Protein AF-B9DHX6-F1 (afdb_monomer_lite)

Foldseek 3Di:
DQVLLLVPDAAEDFELAAQVVVCVVVVDLSHWYQYNQRQKIKHRFPADQPPPDPQWDWDQDPNGTIIIHHPCVVCQVVLVVLLVQLCVLCVPFPPWDWDDRRQKIKTACPRGDPVCPVVSVVSSCVSCVVPPQWDWDDDDRIIMIGGPDPDGNLVSVVSVCVSVVNQLPPPDADEAEEADPRCLSNLCCCCVHNNVYAYEYADLDDDDGSGPYYDPHVVVVVVVSVVVSVVVVVVD

Sequence (236 aa):
AVQNVAKYFPTAIISGRSRDKVYEFVNLSELYYAGSHGMDIMSPAGESLNHEHSRTVSVYEQGKDVNLFQPASEFLPMIDKVLCSLIESTKDIKGVKVEDNKFCISVHYRNVEEKNWTLVAQCVDDVIRTYPKLRLTHGRKVLEIRPVIDWDKGKAVTFLLESLGLNNCEDVLPIYVGDDRTDEDAFKVLRDGPNHGYGILVSAVPKDSNAFYSLRDPSEVMEFLKSLVTWKRSMG

InterPro domains:
  IPR003337 Trehalose-phosphatase [PF02358] (2-219)
  IPR003337 Trehalose-phosphatase [TIGR00685] (7-230)
  IPR006379 HAD-superfamily hydrolase, subfamily IIB [TIGR01484] (7-192)
  IPR023214 HAD superfamily [G3DSA:3.40.50.1000] (3-215)
  IPR036412 HAD-like superfamily [SSF56784] (2-231)
  IPR044651 Trehalose 6-phosphate OTSB-like [PTHR43768] (1-234)

Organism: Arabidopsis thaliana (NCBI:txid3702)

pLDDT: mean 92.19, std 9.06, range [52.59, 98.44]

Radius of gyration: 18.91 Å; chains: 1; bounding box: 50×38×56 Å

Structure (mmCIF, N/CA/C/O backbone):
data_AF-B9DHX6-F1
#
_entry.id   AF-B9DHX6-F1
#
loop_
_atom_site.group_PDB
_atom_site.id
_atom_site.type_symbol
_atom_site.label_atom_id
_atom_site.label_alt_id
_atom_site.label_comp_id
_atom_site.label_asym_id
_atom_site.label_entity_id
_atom_site.label_seq_id
_atom_site.pdbx_PDB_ins_code
_atom_site.Cartn_x
_atom_site.Cartn_y
_atom_site.Cartn_z
_atom_site.occupancy
_atom_site.B_iso_or_equiv
_atom_site.auth_seq_id
_atom_site.auth_comp_id
_atom_site.auth_asym_id
_atom_site.auth_atom_id
_atom_site.pdbx_PDB_model_num
ATOM 1 N N . ALA A 1 1 ? -1.540 -10.531 -16.545 1.00 92.00 1 ALA A N 1
ATOM 2 C CA . ALA A 1 1 ? -0.958 -9.305 -17.138 1.00 92.00 1 ALA A CA 1
ATOM 3 C C . ALA A 1 1 ? 0.328 -8.918 -16.414 1.00 92.00 1 ALA A C 1
ATOM 5 O O . ALA A 1 1 ? 1.362 -8.929 -17.064 1.00 92.00 1 ALA A O 1
ATOM 6 N N . VAL A 1 2 ? 0.285 -8.705 -15.090 1.00 95.31 2 VAL A N 1
ATOM 7 C CA . VAL A 1 2 ? 1.455 -8.374 -14.245 1.00 95.31 2 VAL A CA 1
ATOM 8 C C . VAL A 1 2 ? 2.655 -9.300 -14.478 1.00 95.31 2 VAL A C 1
ATOM 10 O O . VAL A 1 2 ? 3.710 -8.811 -14.848 1.00 95.31 2 VAL A O 1
ATOM 13 N N . GLN A 1 3 ? 2.476 -10.627 -14.414 1.00 95.88 3 GLN A N 1
ATOM 14 C CA . GLN A 1 3 ? 3.549 -11.592 -14.716 1.00 95.88 3 GLN A CA 1
ATOM 15 C C . GLN A 1 3 ? 4.233 -11.353 -16.074 1.00 95.88 3 GLN A C 1
ATOM 17 O O . GLN A 1 3 ? 5.430 -11.553 -16.224 1.00 95.88 3 GLN A O 1
ATOM 22 N N . ASN A 1 4 ? 3.480 -10.945 -17.100 1.00 96.00 4 ASN A N 1
ATOM 23 C CA . ASN A 1 4 ? 4.072 -10.689 -18.410 1.00 96.00 4 ASN A CA 1
ATOM 24 C C . ASN A 1 4 ? 4.822 -9.358 -18.450 1.00 96.00 4 ASN A C 1
ATOM 26 O O . ASN A 1 4 ? 5.803 -9.282 -19.172 1.00 96.00 4 ASN A O 1
ATOM 30 N N . VAL A 1 5 ? 4.388 -8.346 -17.695 1.00 96.50 5 VAL A N 1
ATOM 31 C CA . VAL A 1 5 ? 5.126 -7.083 -17.532 1.00 96.50 5 VAL A CA 1
ATOM 32 C C . VAL A 1 5 ? 6.444 -7.344 -16.804 1.00 96.50 5 VAL A C 1
ATOM 34 O O . VAL A 1 5 ? 7.489 -6.924 -17.289 1.00 96.50 5 VAL A O 1
ATOM 37 N N . ALA A 1 6 ? 6.412 -8.140 -15.733 1.00 95.38 6 ALA A N 1
ATOM 38 C CA . ALA A 1 6 ? 7.581 -8.478 -14.921 1.00 95.38 6 ALA A CA 1
ATOM 39 C C . ALA A 1 6 ? 8.704 -9.194 -15.692 1.00 95.38 6 ALA A C 1
ATOM 41 O O . ALA A 1 6 ? 9.867 -9.099 -15.324 1.00 95.38 6 ALA A O 1
ATOM 42 N N . LYS A 1 7 ? 8.386 -9.864 -16.809 1.00 94.62 7 LYS A N 1
ATOM 43 C CA . LYS A 1 7 ? 9.393 -10.467 -17.705 1.00 94.62 7 LYS A CA 1
ATOM 44 C C . LYS A 1 7 ? 10.249 -9.444 -18.450 1.00 94.62 7 LYS A C 1
ATOM 46 O O . LYS A 1 7 ? 11.289 -9.813 -18.985 1.00 94.62 7 LYS A O 1
ATOM 51 N N . TYR A 1 8 ? 9.776 -8.206 -18.567 1.00 94.38 8 TYR A N 1
ATOM 52 C CA . TYR A 1 8 ? 10.419 -7.167 -19.368 1.00 94.38 8 TYR A CA 1
ATOM 53 C C . TYR A 1 8 ? 10.821 -5.936 -18.558 1.00 94.38 8 TYR A C 1
ATOM 55 O O . TYR A 1 8 ? 11.682 -5.185 -19.009 1.00 94.38 8 TYR A O 1
ATOM 63 N N . PHE A 1 9 ? 10.187 -5.716 -17.406 1.00 93.94 9 PHE A N 1
ATOM 64 C CA . PHE A 1 9 ? 10.364 -4.525 -16.587 1.00 93.94 9 PHE A CA 1
ATOM 65 C C . PHE A 1 9 ? 10.436 -4.907 -15.104 1.00 93.94 9 PHE A C 1
ATOM 67 O O . PHE A 1 9 ? 9.584 -5.684 -14.653 1.00 93.94 9 PHE A O 1
ATOM 74 N N . PRO A 1 10 ? 11.366 -4.325 -14.320 1.00 93.94 10 PRO A N 1
ATOM 75 C CA . PRO A 1 10 ? 11.308 -4.396 -12.864 1.00 93.94 10 PRO A CA 1
ATOM 76 C C . PRO A 1 10 ? 9.926 -3.957 -12.377 1.00 93.94 10 PRO A C 1
ATOM 78 O O . PRO A 1 10 ? 9.427 -2.899 -12.760 1.00 93.94 10 PRO A O 1
ATOM 81 N N . THR A 1 11 ? 9.267 -4.804 -11.589 1.00 96.12 11 THR A N 1
ATOM 82 C CA . THR A 1 11 ? 7.862 -4.609 -11.216 1.00 96.12 11 THR A CA 1
ATOM 83 C C . THR A 1 11 ? 7.693 -4.753 -9.710 1.00 96.12 11 THR A C 1
ATOM 85 O O . THR A 1 11 ? 8.138 -5.735 -9.116 1.00 96.12 11 THR A O 1
ATOM 88 N N . ALA A 1 12 ? 7.002 -3.786 -9.106 1.00 96.81 12 ALA A N 1
ATOM 89 C CA . ALA A 1 12 ? 6.682 -3.771 -7.686 1.00 96.81 12 ALA A CA 1
ATOM 90 C C . ALA A 1 12 ? 5.172 -3.658 -7.448 1.00 96.81 12 ALA A C 1
ATOM 92 O O . ALA A 1 12 ? 4.460 -3.009 -8.216 1.00 96.81 12 ALA A O 1
ATOM 93 N N . ILE A 1 13 ? 4.688 -4.243 -6.353 1.00 97.44 13 ILE A N 1
ATOM 94 C CA . ILE A 1 13 ? 3.325 -4.047 -5.853 1.00 97.44 13 ILE A CA 1
ATOM 95 C C . ILE A 1 13 ? 3.396 -3.361 -4.494 1.00 97.44 13 ILE A C 1
ATOM 97 O O . ILE A 1 13 ? 3.931 -3.922 -3.540 1.00 97.44 13 ILE A O 1
ATOM 101 N N . ILE A 1 14 ? 2.814 -2.163 -4.401 1.00 97.31 14 ILE A N 1
ATOM 102 C CA . ILE A 1 14 ? 2.761 -1.374 -3.165 1.00 97.31 14 ILE A CA 1
ATOM 103 C C . ILE A 1 14 ? 1.322 -1.321 -2.647 1.00 97.31 14 ILE A C 1
ATOM 105 O O . ILE A 1 14 ? 0.421 -0.832 -3.326 1.00 97.31 14 ILE A O 1
ATOM 109 N N . SER A 1 15 ? 1.088 -1.800 -1.426 1.00 95.38 15 SER A N 1
ATOM 110 C CA . SER A 1 15 ? -0.252 -1.944 -0.850 1.00 95.38 15 SER A CA 1
ATOM 111 C C . SER A 1 15 ? -0.316 -1.503 0.610 1.00 95.38 15 SER A C 1
ATOM 113 O O . SER A 1 15 ? 0.673 -1.561 1.334 1.00 95.38 15 SER A O 1
ATOM 115 N N . GLY A 1 16 ? -1.507 -1.099 1.066 1.00 92.94 16 GLY A N 1
ATOM 116 C CA . GLY A 1 16 ? -1.801 -0.909 2.493 1.00 92.94 16 GLY A CA 1
ATOM 117 C C . GLY A 1 16 ? -1.931 -2.225 3.275 1.00 92.94 16 GLY A C 1
ATOM 118 O O . GLY A 1 16 ? -1.744 -2.245 4.488 1.00 92.94 16 GLY A O 1
ATOM 119 N N . ARG A 1 17 ? -2.204 -3.339 2.582 1.00 94.31 17 ARG A N 1
ATOM 120 C CA . ARG A 1 17 ? -2.285 -4.688 3.171 1.00 94.31 17 ARG A CA 1
ATOM 121 C C . ARG A 1 17 ? -0.908 -5.197 3.592 1.00 94.31 17 ARG A C 1
ATOM 123 O O . ARG A 1 17 ? 0.098 -4.722 3.065 1.00 94.31 17 ARG A O 1
ATOM 130 N N . SER A 1 18 ? -0.853 -6.204 4.469 1.00 96.06 18 SER A N 1
ATOM 131 C CA . SER A 1 18 ? 0.416 -6.897 4.728 1.00 96.06 18 SER A CA 1
ATOM 132 C C . SER A 1 18 ? 0.989 -7.473 3.439 1.00 96.06 18 SER A C 1
ATOM 134 O O . SER A 1 18 ? 0.259 -7.927 2.553 1.00 96.06 18 SER A O 1
ATOM 136 N N . ARG A 1 19 ? 2.319 -7.473 3.362 1.00 95.06 19 ARG A N 1
ATOM 137 C CA . ARG A 1 19 ? 3.072 -8.025 2.239 1.00 95.06 19 ARG A CA 1
ATOM 138 C C . ARG A 1 19 ? 2.665 -9.475 1.962 1.00 95.06 19 ARG A C 1
ATOM 140 O O . ARG A 1 19 ? 2.402 -9.810 0.814 1.00 95.06 19 ARG A O 1
ATOM 147 N N . ASP A 1 20 ? 2.522 -10.284 3.008 1.00 93.00 20 ASP A N 1
ATOM 148 C CA . ASP A 1 20 ? 2.230 -11.718 2.893 1.00 93.00 20 ASP A CA 1
ATOM 149 C C . ASP A 1 20 ? 0.868 -11.966 2.230 1.00 93.00 20 ASP A C 1
ATOM 151 O O . ASP A 1 20 ? 0.772 -12.746 1.289 1.00 93.00 20 ASP A O 1
ATOM 155 N N . LYS A 1 21 ? -0.171 -11.205 2.604 1.00 94.06 21 LYS A N 1
ATOM 156 C CA . LYS A 1 21 ? -1.491 -11.291 1.951 1.00 94.06 21 LYS A CA 1
ATOM 157 C C . LYS A 1 21 ? -1.444 -10.875 0.488 1.00 94.06 21 LYS A C 1
ATOM 159 O O . LYS A 1 21 ? -2.118 -11.463 -0.352 1.00 94.06 21 LYS A O 1
ATOM 164 N N . VAL A 1 22 ? -0.696 -9.815 0.177 1.00 94.62 22 VAL A N 1
ATOM 165 C CA . VAL A 1 22 ? -0.536 -9.364 -1.213 1.00 94.62 22 VAL A CA 1
ATOM 166 C C . VAL A 1 22 ? 0.171 -10.446 -2.023 1.00 94.62 22 VAL A C 1
ATOM 168 O O . VAL A 1 22 ? -0.266 -10.755 -3.130 1.00 94.62 22 VAL A O 1
ATOM 171 N N . TYR A 1 23 ? 1.211 -11.052 -1.454 1.00 93.00 23 TYR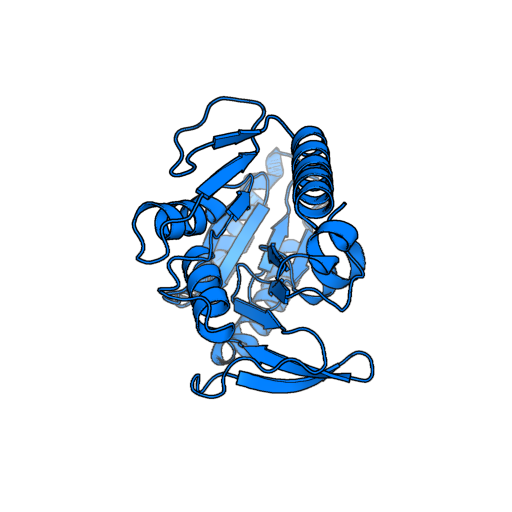 A N 1
ATOM 172 C CA . TYR A 1 23 ? 1.915 -12.165 -2.066 1.00 93.00 23 TYR A CA 1
ATOM 173 C C . TYR A 1 23 ? 0.993 -13.367 -2.288 1.00 93.00 23 TYR A C 1
ATOM 175 O O . TYR A 1 23 ? 0.973 -13.903 -3.387 1.00 93.00 23 TYR A O 1
ATOM 183 N N . GLU A 1 24 ? 0.173 -13.756 -1.311 1.00 93.31 24 GLU A N 1
ATOM 184 C CA . GLU A 1 24 ? -0.795 -14.854 -1.453 1.00 93.31 24 GLU A CA 1
ATOM 185 C C . GLU A 1 24 ? -1.802 -14.619 -2.591 1.00 93.31 24 GLU A C 1
ATOM 187 O O . GLU A 1 24 ? -2.155 -15.555 -3.308 1.00 93.31 24 GLU A O 1
ATOM 192 N N . PHE A 1 25 ? -2.255 -13.377 -2.794 1.00 92.38 25 PHE A N 1
ATOM 193 C CA . PHE A 1 25 ? -3.189 -13.051 -3.877 1.00 92.38 25 PHE A CA 1
ATOM 194 C C . PHE A 1 25 ? -2.539 -13.018 -5.257 1.00 92.38 25 PHE A C 1
ATOM 196 O O . PHE A 1 25 ? -3.176 -13.380 -6.247 1.00 92.38 25 PHE A O 1
ATOM 203 N N . VAL A 1 26 ? -1.307 -12.519 -5.339 1.00 94.12 26 VAL A N 1
ATOM 204 C CA . VAL A 1 26 ? -0.620 -12.294 -6.616 1.00 94.12 26 VAL A CA 1
ATOM 205 C C . VAL A 1 26 ? 0.154 -13.537 -7.043 1.00 94.12 26 VAL A C 1
ATOM 207 O O . VAL A 1 26 ? 0.102 -13.914 -8.211 1.00 94.12 26 VAL A O 1
ATOM 210 N N . ASN A 1 27 ? 0.823 -14.178 -6.087 1.00 93.12 27 ASN A N 1
ATOM 211 C CA . ASN A 1 27 ? 1.561 -15.429 -6.207 1.00 93.12 27 ASN A CA 1
ATOM 212 C C . ASN A 1 27 ? 2.620 -15.416 -7.325 1.00 93.12 27 ASN A C 1
ATOM 214 O O . ASN A 1 27 ? 2.698 -16.332 -8.145 1.00 93.12 27 ASN A O 1
ATOM 218 N N . LEU A 1 28 ? 3.419 -14.345 -7.371 1.00 92.62 28 LEU A N 1
ATOM 219 C CA . LEU A 1 28 ? 4.526 -14.163 -8.316 1.00 92.62 28 LEU A CA 1
ATOM 220 C C . LEU A 1 28 ? 5.810 -13.860 -7.543 1.00 92.62 28 LEU A C 1
ATOM 222 O O . LEU A 1 28 ? 5.895 -12.837 -6.868 1.00 92.62 28 LEU A O 1
ATOM 226 N N . SER A 1 29 ? 6.804 -14.741 -7.628 1.00 90.50 29 SER A N 1
ATOM 227 C CA . SER A 1 29 ? 8.049 -14.622 -6.853 1.00 90.50 29 SER A CA 1
ATOM 228 C C . SER A 1 29 ? 9.056 -13.623 -7.431 1.00 90.50 29 SER A C 1
ATOM 230 O O . SER A 1 29 ? 10.020 -13.270 -6.762 1.00 90.50 29 SER A O 1
ATOM 232 N N . GLU A 1 30 ? 8.851 -13.202 -8.678 1.00 90.88 30 GLU A N 1
ATOM 233 C CA . GLU A 1 30 ? 9.714 -12.285 -9.426 1.00 90.88 30 GLU A CA 1
ATOM 234 C C . GLU A 1 30 ? 9.411 -10.798 -9.173 1.00 90.88 30 GLU A C 1
ATOM 236 O O . GLU A 1 30 ? 10.011 -9.936 -9.807 1.00 90.88 30 GLU A O 1
ATOM 241 N N . LEU A 1 31 ? 8.454 -10.483 -8.293 1.00 94.38 31 LEU A N 1
ATOM 242 C CA . LEU A 1 31 ? 8.055 -9.104 -8.007 1.00 94.38 31 LEU A CA 1
ATOM 243 C C . LEU A 1 31 ? 8.650 -8.596 -6.699 1.00 94.38 31 LEU A C 1
ATOM 245 O O . LEU A 1 31 ? 8.814 -9.343 -5.734 1.00 94.38 31 LEU A O 1
ATOM 249 N N . TYR A 1 32 ? 8.844 -7.285 -6.643 1.00 95.12 32 TYR A N 1
ATOM 250 C CA . TYR A 1 32 ? 9.025 -6.567 -5.390 1.00 95.12 32 TYR A CA 1
ATOM 251 C C . TYR A 1 32 ? 7.669 -6.398 -4.702 1.00 95.12 32 TYR A C 1
ATOM 253 O O . TYR A 1 32 ? 6.684 -6.006 -5.333 1.00 95.12 32 TYR A O 1
ATOM 261 N N . TYR A 1 33 ? 7.607 -6.641 -3.396 1.00 95.94 33 TYR A N 1
ATOM 262 C CA . TYR A 1 33 ? 6.382 -6.444 -2.619 1.00 95.94 33 TYR A CA 1
ATOM 263 C C . TYR A 1 33 ? 6.618 -5.436 -1.513 1.00 95.94 33 TYR A C 1
ATOM 265 O O . TYR A 1 33 ? 7.521 -5.612 -0.709 1.00 95.94 33 TYR A O 1
ATOM 273 N N . ALA A 1 34 ? 5.774 -4.413 -1.446 1.00 96.62 34 ALA A N 1
ATOM 274 C CA . ALA A 1 34 ? 5.802 -3.374 -0.430 1.00 96.62 34 ALA A CA 1
ATOM 275 C C . ALA A 1 3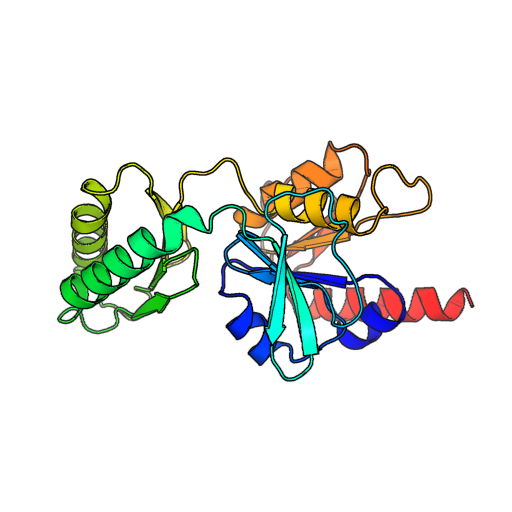4 ? 4.442 -3.337 0.281 1.00 96.62 34 ALA A C 1
ATOM 277 O O . ALA A 1 34 ? 3.486 -2.709 -0.178 1.00 96.62 34 ALA A O 1
ATOM 278 N N . GLY A 1 35 ? 4.334 -4.059 1.394 1.00 96.25 35 GLY A N 1
ATOM 279 C CA . GLY A 1 35 ? 3.137 -4.097 2.229 1.00 96.25 35 GLY A CA 1
ATOM 280 C C . GLY A 1 35 ? 3.092 -2.962 3.249 1.00 96.25 35 GLY A C 1
ATOM 281 O O . GLY A 1 35 ? 4.064 -2.233 3.447 1.00 96.25 35 GLY A O 1
ATOM 282 N N . SER A 1 36 ? 1.967 -2.836 3.945 1.00 95.69 36 SER A N 1
ATOM 283 C CA . SER A 1 36 ? 1.777 -1.897 5.057 1.00 95.69 36 SER A CA 1
ATOM 284 C C . SER A 1 36 ? 2.063 -0.442 4.659 1.00 95.69 36 SER A C 1
ATOM 286 O O . SER A 1 36 ? 2.786 0.273 5.345 1.00 95.69 36 SER A O 1
ATOM 288 N N . HIS A 1 37 ? 1.557 -0.009 3.502 1.00 93.56 37 HIS A N 1
ATOM 289 C CA . HIS A 1 37 ? 1.866 1.284 2.868 1.00 93.56 37 HIS A CA 1
ATOM 290 C C . HIS A 1 37 ? 3.362 1.474 2.567 1.00 93.56 37 HIS A C 1
ATOM 292 O O . HIS A 1 37 ? 3.870 2.592 2.582 1.00 93.56 37 HIS A O 1
ATOM 298 N N . GLY A 1 38 ? 4.062 0.373 2.298 1.00 94.81 38 GLY A N 1
ATOM 299 C CA . GLY A 1 38 ? 5.487 0.347 1.995 1.00 94.81 38 GLY A CA 1
ATOM 300 C C . GLY A 1 38 ? 6.411 0.291 3.209 1.00 94.81 38 GLY A C 1
ATOM 301 O O . GLY A 1 38 ? 7.603 0.504 3.042 1.00 94.81 38 GLY A O 1
ATOM 302 N N . MET A 1 39 ? 5.900 0.015 4.413 1.00 95.38 39 MET A N 1
ATOM 303 C CA . MET A 1 39 ? 6.730 -0.213 5.609 1.00 95.38 39 MET A CA 1
ATOM 304 C C . MET A 1 39 ? 7.243 -1.660 5.731 1.00 95.38 39 MET A C 1
ATOM 306 O O . MET A 1 39 ? 7.946 -1.980 6.684 1.00 95.38 39 MET A O 1
ATOM 310 N N . ASP A 1 40 ? 6.883 -2.542 4.800 1.00 95.56 40 ASP A N 1
ATOM 311 C CA . ASP A 1 40 ? 7.388 -3.916 4.729 1.00 95.56 40 ASP A CA 1
ATOM 312 C C . ASP A 1 40 ? 7.726 -4.253 3.276 1.00 95.56 40 ASP A C 1
ATOM 314 O O . ASP A 1 40 ? 6.850 -4.674 2.517 1.00 95.56 40 ASP A O 1
ATOM 318 N N . ILE A 1 41 ? 8.968 -3.980 2.869 1.00 94.94 41 ILE A N 1
ATOM 319 C CA . ILE A 1 41 ? 9.429 -4.154 1.486 1.00 94.94 41 ILE A CA 1
ATOM 320 C C . ILE A 1 41 ? 10.275 -5.416 1.382 1.00 94.94 41 ILE A C 1
ATOM 322 O O . ILE A 1 41 ? 11.166 -5.621 2.195 1.00 94.94 41 ILE A O 1
ATOM 326 N N . MET A 1 42 ? 10.019 -6.234 0.367 1.00 92.50 42 MET A N 1
ATOM 327 C CA . MET A 1 42 ? 10.744 -7.464 0.062 1.00 92.50 42 MET A CA 1
ATOM 328 C C . MET A 1 42 ? 11.206 -7.460 -1.394 1.00 92.50 42 MET A C 1
ATOM 330 O O . MET A 1 42 ? 10.404 -7.166 -2.288 1.00 92.50 42 MET A O 1
ATOM 334 N N . SER A 1 43 ? 12.470 -7.821 -1.623 1.00 89.12 43 SER A N 1
ATOM 335 C CA . SER A 1 43 ? 12.996 -8.094 -2.964 1.00 89.12 43 SER A CA 1
ATOM 336 C C . SER A 1 43 ? 12.677 -9.518 -3.441 1.00 89.12 43 SER A C 1
ATOM 338 O O . SER A 1 43 ? 12.494 -10.422 -2.618 1.00 89.12 43 SER A O 1
ATOM 340 N N . PRO A 1 44 ? 12.649 -9.752 -4.765 1.00 85.75 44 PRO A N 1
ATOM 341 C CA . PRO A 1 44 ? 12.681 -11.095 -5.325 1.00 85.75 44 PRO A CA 1
ATOM 342 C C . PRO A 1 44 ? 13.881 -11.895 -4.805 1.00 85.75 44 PRO A C 1
ATOM 344 O O . PRO A 1 44 ? 14.957 -11.356 -4.541 1.00 85.75 44 PRO A O 1
ATOM 347 N N . ALA A 1 45 ? 13.711 -13.209 -4.688 1.00 75.62 45 ALA A N 1
ATOM 348 C CA . ALA A 1 45 ? 14.790 -14.086 -4.249 1.00 75.62 45 ALA A CA 1
ATOM 349 C C . ALA A 1 45 ? 15.987 -14.046 -5.211 1.00 75.62 45 ALA A C 1
ATOM 351 O O . ALA A 1 45 ? 15.820 -14.179 -6.424 1.00 75.62 45 ALA A O 1
ATOM 352 N N . GLY A 1 46 ? 17.195 -13.930 -4.656 1.00 70.06 46 GLY A N 1
ATOM 353 C CA . GLY A 1 46 ? 18.430 -13.775 -5.432 1.00 70.06 46 GLY A CA 1
ATOM 354 C C . GLY A 1 46 ? 18.734 -12.335 -5.857 1.00 70.06 46 GLY A C 1
ATOM 355 O O . GLY A 1 46 ? 19.834 -12.084 -6.343 1.00 70.06 46 GLY A O 1
ATOM 356 N N . GLU A 1 47 ? 17.820 -11.388 -5.624 1.00 73.00 47 GLU A N 1
ATOM 357 C CA . GLU A 1 47 ? 18.068 -9.953 -5.777 1.00 73.00 47 GLU A CA 1
ATOM 358 C C . GLU A 1 47 ? 18.289 -9.306 -4.400 1.00 73.00 47 GLU A C 1
ATOM 360 O O . GLU A 1 47 ? 17.569 -9.577 -3.429 1.00 73.00 47 GLU A O 1
ATOM 365 N N . SER A 1 48 ? 19.314 -8.455 -4.297 1.00 66.25 48 SER A N 1
ATOM 366 C CA . SER A 1 48 ? 19.612 -7.719 -3.067 1.00 66.25 48 SER A CA 1
ATOM 367 C C . SER A 1 48 ? 19.110 -6.286 -3.157 1.00 66.25 48 SER A C 1
ATOM 369 O O . SER A 1 48 ? 19.357 -5.599 -4.144 1.00 66.25 48 SER A O 1
ATOM 371 N N . LEU A 1 49 ? 18.427 -5.829 -2.105 1.00 71.94 49 LEU A N 1
ATOM 372 C CA . LEU A 1 49 ? 18.250 -4.399 -1.872 1.00 71.94 49 LEU A CA 1
ATOM 373 C C . LEU A 1 49 ? 19.615 -3.868 -1.437 1.00 71.94 49 LEU A C 1
ATOM 375 O O . LEU A 1 49 ? 20.157 -4.364 -0.447 1.00 71.94 49 LEU A O 1
ATOM 379 N N . ASN A 1 50 ? 20.177 -2.902 -2.168 1.00 64.19 50 ASN A N 1
ATOM 380 C CA . ASN A 1 50 ? 21.502 -2.355 -1.868 1.00 64.19 50 ASN A CA 1
ATOM 381 C C . ASN A 1 50 ? 21.689 -2.100 -0.356 1.00 64.19 50 ASN A C 1
ATOM 383 O O . ASN A 1 50 ? 20.906 -1.395 0.286 1.00 64.19 50 ASN A O 1
ATOM 387 N N . HIS A 1 51 ? 22.744 -2.704 0.204 1.00 52.59 51 HIS A N 1
ATOM 388 C CA . HIS A 1 51 ? 23.004 -2.846 1.646 1.00 52.59 51 HIS A CA 1
ATOM 389 C C . HIS A 1 51 ? 23.347 -1.540 2.388 1.00 52.59 51 HIS A C 1
ATOM 391 O O . HIS A 1 51 ? 23.684 -1.579 3.570 1.00 52.59 51 HIS A O 1
ATOM 397 N N . GLU A 1 52 ? 23.262 -0.376 1.743 1.00 54.84 52 GLU A N 1
ATOM 398 C CA . GLU A 1 52 ? 23.564 0.907 2.394 1.00 54.84 52 GLU A CA 1
ATOM 399 C C . GLU A 1 52 ? 22.480 1.333 3.397 1.00 54.84 52 GLU A C 1
ATOM 401 O O . GLU A 1 52 ? 22.724 2.147 4.289 1.00 54.84 52 GLU A O 1
ATOM 406 N N . HIS A 1 53 ? 21.291 0.731 3.324 1.00 58.03 53 HIS A N 1
ATOM 407 C CA . HIS A 1 53 ? 20.223 0.985 4.280 1.00 58.03 53 HIS A CA 1
ATOM 408 C C . HIS A 1 53 ? 20.347 0.059 5.499 1.00 58.03 53 HIS A C 1
ATOM 410 O O . HIS A 1 53 ? 20.018 -1.123 5.449 1.00 58.03 53 HIS A O 1
ATOM 416 N N . SER A 1 54 ? 20.738 0.638 6.640 1.00 56.59 54 SER A N 1
ATOM 417 C CA . SER A 1 54 ? 20.889 0.011 7.974 1.00 56.59 54 SER A CA 1
ATOM 418 C C . SER A 1 54 ? 19.681 -0.820 8.471 1.00 56.59 54 SER A C 1
ATOM 420 O O . SER A 1 54 ? 19.779 -1.523 9.473 1.00 56.59 54 SER A O 1
ATOM 422 N N . ARG A 1 55 ? 18.536 -0.757 7.781 1.00 67.44 55 ARG A N 1
ATOM 423 C CA . ARG A 1 55 ? 17.278 -1.437 8.129 1.00 67.44 55 ARG A CA 1
ATOM 424 C C . ARG A 1 55 ? 16.922 -2.602 7.199 1.00 67.44 55 ARG A C 1
ATOM 426 O O . ARG A 1 55 ? 15.774 -3.048 7.220 1.00 67.44 55 ARG A O 1
ATOM 433 N N . THR A 1 56 ? 17.874 -3.068 6.391 1.00 73.44 56 THR A N 1
ATOM 434 C CA . THR A 1 56 ? 17.708 -4.262 5.558 1.00 73.44 56 THR A CA 1
ATOM 435 C C . THR A 1 56 ? 18.116 -5.519 6.330 1.00 73.44 56 THR A C 1
ATOM 437 O O . THR A 1 56 ? 19.224 -5.586 6.860 1.00 73.44 56 THR A O 1
ATOM 440 N N . VAL A 1 57 ? 17.241 -6.523 6.392 1.00 75.19 57 VAL A N 1
ATOM 441 C CA . VAL A 1 57 ? 17.495 -7.818 7.043 1.00 75.19 57 VAL A CA 1
ATOM 442 C C . VAL A 1 57 ? 17.288 -8.939 6.032 1.00 75.19 57 VAL A C 1
ATOM 444 O O . VAL A 1 57 ? 16.247 -9.000 5.381 1.00 75.19 57 VAL A O 1
ATOM 447 N N . SER A 1 58 ? 18.259 -9.841 5.912 1.00 75.31 58 SER A N 1
ATOM 448 C CA . SER A 1 58 ? 18.098 -11.067 5.128 1.00 75.31 58 SER A CA 1
ATOM 449 C C . SER A 1 58 ? 17.339 -12.105 5.954 1.00 75.31 58 SER A C 1
ATOM 451 O O . SER A 1 58 ? 17.711 -12.391 7.095 1.00 75.31 58 SER A O 1
ATOM 453 N N . VAL A 1 59 ? 16.270 -12.662 5.393 1.00 76.56 59 VAL A N 1
ATOM 454 C CA . VAL A 1 59 ? 15.452 -13.698 6.033 1.00 76.56 59 VAL A CA 1
ATOM 455 C C . VAL A 1 59 ? 15.253 -14.872 5.085 1.00 76.56 59 VAL A C 1
ATOM 457 O O . VAL A 1 59 ? 15.227 -14.707 3.866 1.00 76.56 59 VAL A O 1
ATOM 460 N N . TYR A 1 60 ? 15.072 -16.057 5.662 1.00 68.06 60 TYR A N 1
ATOM 461 C CA . TYR A 1 60 ? 14.696 -17.244 4.908 1.00 68.06 60 TYR A CA 1
ATOM 462 C C . TYR A 1 60 ? 13.173 -17.360 4.882 1.00 68.06 60 TYR A C 1
ATOM 464 O O . TYR A 1 60 ? 12.547 -17.671 5.898 1.00 68.06 60 TYR A O 1
ATOM 472 N N . GLU A 1 61 ? 12.567 -17.092 3.731 1.00 68.44 61 GLU A N 1
ATOM 473 C CA . GLU A 1 61 ? 11.118 -17.068 3.568 1.00 68.44 61 GLU A CA 1
ATOM 474 C C . GLU A 1 61 ? 10.716 -17.833 2.303 1.00 68.44 61 GLU A C 1
ATOM 476 O O . GLU A 1 61 ? 11.340 -17.711 1.251 1.00 68.44 61 GLU A O 1
ATOM 481 N N . GLN A 1 62 ? 9.701 -18.697 2.418 1.00 63.09 62 GLN A N 1
ATOM 482 C CA . GLN A 1 62 ? 9.224 -19.554 1.319 1.00 63.09 62 GLN A CA 1
ATOM 483 C C . GLN A 1 62 ? 10.325 -20.397 0.638 1.00 63.09 62 GLN A C 1
ATOM 485 O O . GLN A 1 62 ? 10.278 -20.667 -0.564 1.00 63.09 62 GLN A O 1
ATOM 490 N N . GLY A 1 63 ? 11.321 -20.838 1.411 1.00 65.19 63 GLY A N 1
ATOM 491 C CA . GLY A 1 63 ? 12.405 -21.687 0.913 1.00 65.19 63 GLY A CA 1
ATOM 492 C C . GLY A 1 63 ? 13.527 -20.936 0.187 1.00 65.19 63 GLY A C 1
ATOM 493 O O . GLY A 1 63 ? 14.341 -21.579 -0.478 1.00 65.19 63 GLY A O 1
ATOM 494 N N . LYS A 1 64 ? 13.574 -19.601 0.275 1.00 72.25 64 LYS A N 1
ATOM 495 C CA . LYS A 1 64 ? 14.591 -18.768 -0.379 1.00 72.25 64 LYS A CA 1
ATOM 496 C C . LYS A 1 64 ? 15.086 -17.658 0.552 1.00 72.25 64 LYS A C 1
ATOM 498 O O . LYS A 1 64 ? 14.345 -17.196 1.416 1.00 72.25 64 LYS A O 1
ATOM 503 N N . ASP A 1 65 ? 16.321 -17.213 0.337 1.00 75.50 65 ASP A N 1
ATOM 504 C CA . ASP A 1 65 ? 16.844 -16.002 0.971 1.00 75.50 65 ASP A CA 1
ATOM 505 C C . ASP A 1 65 ? 16.243 -14.766 0.292 1.00 75.50 65 ASP A C 1
ATOM 507 O O . ASP A 1 65 ? 16.354 -14.591 -0.927 1.00 75.50 65 ASP A O 1
ATOM 511 N N . VAL A 1 66 ? 15.597 -13.915 1.087 1.00 80.44 66 VAL A N 1
ATOM 512 C CA . VAL A 1 66 ? 15.011 -12.644 0.648 1.00 80.44 66 VAL A CA 1
ATOM 513 C C . VAL A 1 66 ? 15.496 -11.509 1.542 1.00 80.44 66 VAL A C 1
ATOM 515 O O . VAL A 1 66 ? 15.808 -11.715 2.716 1.00 80.44 66 VAL A O 1
ATOM 518 N N . ASN A 1 67 ? 15.555 -10.295 0.998 1.00 84.38 67 ASN A N 1
ATOM 519 C CA . ASN A 1 67 ? 15.939 -9.108 1.756 1.00 84.38 67 ASN A CA 1
ATOM 520 C C . ASN A 1 67 ? 14.703 -8.285 2.096 1.00 84.38 67 ASN A C 1
ATOM 522 O O . ASN A 1 67 ? 13.910 -7.955 1.212 1.00 84.38 67 ASN A O 1
ATOM 526 N N . LEU A 1 68 ? 14.555 -7.954 3.378 1.00 89.12 68 LEU A N 1
ATOM 527 C CA . LEU A 1 68 ? 13.465 -7.136 3.894 1.00 89.12 68 LEU A CA 1
ATOM 528 C C . LEU A 1 68 ? 13.960 -5.764 4.282 1.00 89.12 68 LEU A C 1
ATOM 530 O O . LEU A 1 68 ? 14.941 -5.665 5.004 1.00 89.12 68 LEU A O 1
ATOM 534 N N . PHE A 1 69 ? 13.220 -4.728 3.918 1.00 92.12 69 PHE A N 1
ATOM 535 C CA . PHE A 1 69 ? 13.389 -3.391 4.459 1.00 92.12 69 PHE A CA 1
ATOM 536 C C . PHE A 1 69 ? 12.150 -2.997 5.268 1.00 92.12 69 PHE A C 1
ATOM 538 O O . PHE A 1 69 ? 11.031 -2.960 4.749 1.00 92.12 69 PHE A O 1
ATOM 545 N N . GLN A 1 70 ? 12.359 -2.716 6.558 1.00 93.62 70 GLN A N 1
ATOM 546 C CA . GLN A 1 70 ? 11.289 -2.454 7.525 1.00 93.62 70 GLN A CA 1
ATOM 547 C C . GLN A 1 70 ? 11.591 -1.197 8.354 1.00 93.62 70 GLN A C 1
ATOM 549 O O . GLN A 1 70 ? 12.143 -1.288 9.455 1.00 93.62 70 GLN A O 1
ATOM 554 N N . PRO A 1 71 ? 11.224 0.005 7.872 1.00 92.69 71 PRO A N 1
ATOM 555 C CA . PRO A 1 71 ? 11.572 1.264 8.526 1.00 92.69 71 PRO A CA 1
ATOM 556 C C . PRO A 1 71 ? 10.867 1.475 9.873 1.00 92.69 71 PRO A C 1
ATOM 558 O O . PRO A 1 71 ? 11.257 2.375 10.613 1.00 92.69 71 PRO A O 1
ATOM 561 N N . ALA A 1 72 ? 9.853 0.663 10.185 1.00 94.31 72 ALA A N 1
ATOM 562 C CA . ALA A 1 72 ? 9.033 0.751 11.389 1.00 94.31 72 ALA A CA 1
ATOM 563 C C . ALA A 1 72 ? 9.194 -0.459 12.333 1.00 94.31 72 ALA A C 1
ATOM 565 O O . ALA A 1 72 ? 8.353 -0.650 13.209 1.00 94.31 72 ALA A O 1
ATOM 566 N N . SER A 1 73 ? 10.230 -1.292 12.167 1.00 93.94 73 SER A N 1
ATOM 567 C CA . SER A 1 73 ? 10.411 -2.550 12.923 1.00 93.94 73 SER A CA 1
ATOM 568 C C . SER A 1 73 ? 10.342 -2.379 14.448 1.00 93.94 73 SER A C 1
ATOM 570 O O . SER A 1 73 ? 9.753 -3.209 15.137 1.00 93.94 73 SER A O 1
ATOM 572 N N . GLU A 1 74 ? 10.838 -1.258 14.979 1.00 94.75 74 GLU A N 1
ATOM 573 C CA . GLU A 1 74 ? 10.774 -0.913 16.408 1.00 94.75 74 GLU A CA 1
ATOM 574 C C . GLU A 1 74 ? 9.344 -0.765 16.968 1.00 94.75 74 GLU A C 1
ATOM 576 O O . GLU A 1 74 ? 9.141 -0.841 18.181 1.00 94.75 74 GLU A O 1
ATOM 581 N N . PHE A 1 75 ? 8.340 -0.581 16.104 1.00 96.44 75 PHE A N 1
ATOM 582 C CA . PHE A 1 75 ? 6.938 -0.428 16.493 1.00 96.44 75 PHE A CA 1
ATOM 583 C C . PHE A 1 75 ? 6.177 -1.751 16.596 1.00 96.44 75 PHE A C 1
ATOM 585 O O . PHE A 1 75 ? 5.089 -1.745 17.172 1.00 96.44 75 PHE A O 1
ATOM 592 N N . LEU A 1 76 ? 6.716 -2.872 16.096 1.00 95.75 76 LEU A N 1
ATOM 593 C CA 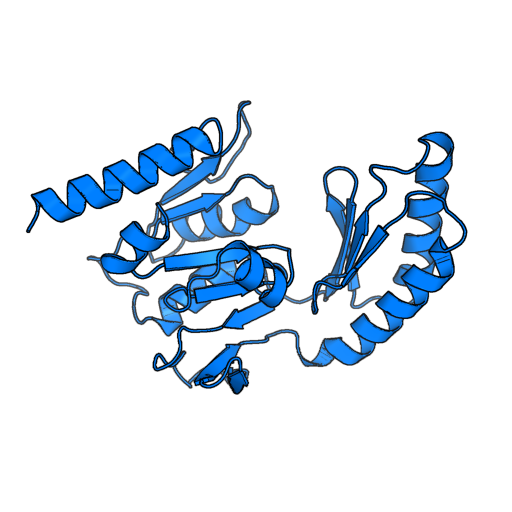. LEU A 1 76 ? 6.010 -4.165 16.083 1.00 95.75 76 LEU A CA 1
ATOM 594 C C . LEU A 1 76 ? 5.445 -4.553 17.462 1.00 95.75 76 LEU A C 1
ATOM 596 O O . LEU A 1 76 ? 4.240 -4.781 17.550 1.00 95.75 76 LEU A O 1
ATOM 600 N N . PRO A 1 77 ? 6.208 -4.476 18.577 1.00 97.31 77 PRO A N 1
ATOM 601 C CA . PRO A 1 77 ? 5.662 -4.830 19.889 1.00 97.31 77 PRO A CA 1
ATOM 602 C C . PRO A 1 77 ? 4.516 -3.919 20.358 1.00 97.31 77 PRO A C 1
ATOM 604 O O . PRO A 1 77 ? 3.711 -4.312 21.201 1.00 97.31 77 PRO A O 1
ATOM 607 N N . MET A 1 78 ? 4.460 -2.672 19.876 1.00 97.50 78 MET A N 1
ATOM 608 C CA . MET A 1 78 ? 3.355 -1.752 20.159 1.00 97.50 78 MET A CA 1
ATOM 609 C C . MET A 1 78 ? 2.134 -2.090 19.305 1.00 97.50 78 MET A C 1
ATOM 611 O O . MET A 1 78 ? 1.022 -2.103 19.830 1.00 97.50 78 MET A O 1
ATOM 615 N N . ILE A 1 79 ? 2.340 -2.374 18.017 1.00 97.50 79 ILE A N 1
ATOM 616 C CA . ILE A 1 79 ? 1.275 -2.767 17.092 1.00 97.50 79 ILE A CA 1
ATOM 617 C C . ILE A 1 79 ? 0.595 -4.049 17.576 1.00 97.50 79 ILE A C 1
ATOM 619 O O . ILE A 1 79 ? -0.627 -4.056 17.685 1.00 97.50 79 ILE A O 1
ATOM 623 N N . ASP A 1 80 ? 1.351 -5.064 17.997 1.00 97.69 80 ASP A N 1
ATOM 624 C CA . ASP A 1 80 ? 0.792 -6.316 18.527 1.00 97.69 80 ASP A CA 1
ATOM 625 C C . ASP A 1 80 ? -0.109 -6.078 19.748 1.00 97.69 80 ASP A C 1
ATOM 627 O O . ASP A 1 80 ? -1.204 -6.634 19.865 1.00 97.69 80 ASP A O 1
ATOM 631 N N . LYS A 1 81 ? 0.316 -5.195 20.662 1.00 97.94 81 LYS A N 1
ATOM 632 C CA . LYS A 1 81 ? -0.487 -4.822 21.838 1.00 97.94 81 LYS A CA 1
ATOM 633 C C . LYS A 1 81 ? -1.782 -4.127 21.435 1.00 97.94 81 LYS A C 1
ATOM 635 O O . LYS A 1 81 ? -2.844 -4.473 21.949 1.00 97.94 81 LYS A O 1
ATOM 640 N N . VAL A 1 82 ? -1.698 -3.164 20.520 1.00 98.19 82 VAL A N 1
ATOM 641 C CA . VAL A 1 82 ? -2.856 -2.399 20.038 1.00 98.19 82 VAL A CA 1
ATOM 642 C C . VAL A 1 82 ? -3.823 -3.303 19.282 1.00 98.19 82 VAL A C 1
ATOM 644 O O . VAL A 1 82 ? -5.028 -3.194 19.487 1.00 98.19 82 VAL A O 1
ATOM 647 N N . LEU A 1 83 ? -3.317 -4.234 18.473 1.00 98.38 83 LEU A N 1
ATOM 648 C CA . LEU A 1 83 ? -4.115 -5.236 17.774 1.00 98.38 83 LEU A CA 1
ATOM 649 C C . LEU A 1 83 ? -4.947 -6.056 18.764 1.00 98.38 83 LEU A C 1
ATOM 651 O O . LEU A 1 83 ? -6.168 -6.120 18.626 1.00 98.38 83 LEU A O 1
ATOM 655 N N . CYS A 1 84 ? -4.310 -6.614 19.797 1.00 98.12 84 CYS A N 1
ATOM 656 C CA . CYS A 1 84 ? -5.001 -7.355 20.853 1.00 98.12 84 CYS A CA 1
ATOM 657 C C . CYS A 1 84 ? -6.054 -6.493 21.567 1.00 98.12 84 CYS A C 1
ATOM 659 O O . CYS A 1 84 ? -7.179 -6.946 21.774 1.00 98.12 84 CYS A O 1
ATOM 661 N N . SER A 1 85 ? -5.726 -5.240 21.905 1.00 98.19 85 SER A N 1
ATOM 662 C CA . SER A 1 85 ? -6.677 -4.314 22.535 1.00 98.19 85 SER A CA 1
ATOM 663 C C . SER A 1 85 ? -7.877 -3.991 21.643 1.00 98.19 85 SER A C 1
ATOM 665 O O . SER A 1 85 ? -8.992 -3.933 22.147 1.00 98.19 85 SER A O 1
ATOM 667 N N . LEU A 1 86 ? -7.672 -3.803 20.336 1.00 98.38 86 LEU A N 1
ATOM 668 C CA . LEU A 1 86 ? -8.744 -3.522 19.377 1.00 98.38 86 LEU A CA 1
ATOM 669 C C . LEU A 1 86 ? -9.640 -4.740 19.142 1.00 98.38 86 LEU A C 1
ATOM 671 O O . LEU A 1 86 ? -10.856 -4.590 19.041 1.00 98.38 86 LEU A O 1
ATOM 675 N N . ILE A 1 87 ? -9.061 -5.943 19.065 1.00 98.31 87 ILE A N 1
ATOM 676 C CA . ILE A 1 87 ? -9.833 -7.190 18.971 1.00 98.31 87 ILE A CA 1
ATOM 677 C C . ILE A 1 87 ? -10.734 -7.328 20.198 1.00 98.31 87 ILE A C 1
ATOM 679 O O . ILE A 1 87 ? -11.934 -7.546 20.054 1.00 98.31 87 ILE A O 1
ATOM 683 N N . GLU A 1 88 ? -10.176 -7.144 21.393 1.00 98.19 88 GLU A N 1
ATOM 684 C CA . GLU A 1 88 ? -10.924 -7.270 22.642 1.00 98.19 88 GLU A CA 1
ATOM 685 C C . GLU A 1 88 ? -11.991 -6.175 22.795 1.00 98.19 88 GLU A C 1
ATOM 687 O O . GLU A 1 88 ? -13.130 -6.479 23.145 1.00 98.19 88 GLU A O 1
ATOM 692 N N . SER A 1 89 ? -11.670 -4.913 22.488 1.00 97.19 89 SER A N 1
ATOM 693 C CA . SER A 1 89 ? -12.601 -3.787 22.663 1.00 97.19 89 SER A CA 1
ATOM 694 C C . SER A 1 89 ? -13.768 -3.794 21.675 1.00 97.19 89 SER A C 1
ATOM 696 O O . SER A 1 89 ? -14.801 -3.186 21.947 1.00 97.19 89 SER A O 1
ATOM 698 N N . THR A 1 90 ? -13.625 -4.482 20.539 1.00 97.62 90 THR A N 1
ATOM 699 C CA . THR A 1 90 ? -14.654 -4.540 19.489 1.00 97.62 90 THR A CA 1
ATOM 700 C C . THR A 1 90 ? -15.361 -5.891 19.378 1.00 97.62 90 THR A C 1
ATOM 702 O O . THR A 1 90 ? -16.274 -6.021 18.562 1.00 97.62 90 THR A O 1
ATOM 705 N N . LYS A 1 91 ? -15.001 -6.882 20.208 1.00 96.94 91 LYS A N 1
ATOM 706 C CA . LYS A 1 91 ? -15.485 -8.274 20.108 1.00 96.94 91 LYS A CA 1
ATOM 707 C C . LYS A 1 91 ? -17.011 -8.424 20.125 1.00 96.94 91 LYS A C 1
ATOM 709 O O . LYS A 1 91 ? -17.546 -9.307 19.458 1.00 96.94 91 LYS A O 1
ATOM 714 N N . ASP A 1 92 ? -17.709 -7.549 20.848 1.00 97.31 92 ASP A N 1
ATOM 715 C CA . ASP A 1 92 ? -19.167 -7.604 21.015 1.00 97.31 92 ASP A CA 1
ATOM 716 C C . ASP A 1 92 ? -19.924 -6.843 19.908 1.00 97.31 92 ASP A C 1
ATOM 718 O O . ASP A 1 92 ? -21.153 -6.914 19.809 1.00 97.31 92 ASP A O 1
ATOM 722 N N . ILE A 1 93 ? -19.210 -6.132 19.026 1.00 97.69 93 ILE A N 1
ATOM 723 C CA . ILE A 1 93 ? -19.808 -5.385 17.918 1.00 97.69 93 ILE A CA 1
ATOM 724 C C . ILE A 1 93 ? -19.875 -6.279 16.679 1.00 97.69 93 ILE A C 1
ATOM 726 O O . ILE A 1 93 ? -18.928 -6.408 15.898 1.00 97.69 93 ILE A O 1
ATOM 730 N N . LYS A 1 94 ? -21.048 -6.875 16.455 1.00 97.75 94 LYS A N 1
ATOM 731 C CA . LYS A 1 94 ? -21.296 -7.735 15.294 1.00 97.75 94 LYS A CA 1
ATOM 732 C C . LYS A 1 94 ? -20.953 -7.024 13.977 1.00 97.75 94 LYS A C 1
ATOM 734 O O . LYS A 1 94 ? -21.465 -5.946 13.680 1.00 97.75 94 LYS A O 1
ATOM 739 N N . GLY A 1 95 ? -20.132 -7.686 13.161 1.00 97.69 95 GLY A N 1
ATOM 740 C CA . GLY A 1 95 ? -19.742 -7.222 11.828 1.00 97.69 95 GLY A CA 1
ATOM 741 C C . GLY A 1 95 ? -18.428 -6.439 11.777 1.00 97.69 95 GLY A C 1
ATOM 742 O O . GLY A 1 95 ? -17.944 -6.193 10.669 1.00 97.69 95 GLY A O 1
ATOM 743 N N . VAL A 1 96 ? -17.834 -6.084 12.925 1.00 98.38 96 VAL A N 1
ATOM 744 C CA . VAL A 1 96 ? -16.471 -5.538 12.962 1.00 98.38 96 VAL A CA 1
ATOM 745 C C . VAL A 1 96 ? -15.484 -6.632 12.573 1.00 98.38 96 VAL A C 1
ATOM 747 O O . VAL A 1 96 ? -15.607 -7.784 12.988 1.00 98.38 96 VAL A O 1
ATOM 750 N N . LYS A 1 97 ? -14.484 -6.263 11.774 1.00 98.12 97 LYS A N 1
ATOM 751 C CA . LYS A 1 97 ? -13.320 -7.103 11.507 1.00 98.12 97 LYS A CA 1
ATOM 752 C C . LYS A 1 97 ? -12.056 -6.292 11.746 1.00 98.12 97 LYS A C 1
ATOM 754 O O . LYS A 1 97 ? -11.801 -5.339 11.015 1.00 98.12 97 LYS A O 1
ATOM 759 N N . VAL A 1 98 ? -11.266 -6.701 12.732 1.00 98.25 98 VAL A N 1
ATOM 760 C CA . VAL A 1 98 ? -9.912 -6.182 12.946 1.00 98.25 98 VAL A CA 1
ATOM 761 C C . VAL A 1 98 ? -8.946 -7.032 12.129 1.00 98.25 98 VAL A C 1
ATOM 763 O O . VAL A 1 98 ? -8.976 -8.260 12.188 1.00 98.25 98 VAL A O 1
ATOM 766 N N . GLU A 1 99 ? -8.135 -6.385 11.306 1.00 97.38 99 GLU A N 1
ATOM 767 C CA . GLU A 1 99 ? -7.200 -7.027 10.397 1.00 97.38 99 GLU A CA 1
ATOM 768 C C . GLU A 1 99 ? -5.773 -6.576 10.705 1.00 97.38 99 GLU A C 1
ATOM 770 O O . GLU A 1 99 ? -5.470 -5.384 10.669 1.00 97.38 99 GLU A O 1
ATOM 775 N N . ASP A 1 100 ? -4.906 -7.552 10.964 1.00 97.31 100 ASP A N 1
ATOM 776 C CA . ASP A 1 100 ? -3.471 -7.346 11.114 1.00 97.31 100 ASP A CA 1
ATOM 777 C C . ASP A 1 100 ? -2.805 -7.211 9.740 1.00 97.31 100 ASP A C 1
ATOM 779 O O . ASP A 1 100 ? -2.868 -8.124 8.908 1.00 97.31 100 ASP A O 1
ATOM 783 N N . ASN A 1 101 ? -2.196 -6.055 9.492 1.00 96.44 101 ASN A N 1
ATOM 784 C CA . ASN A 1 101 ? -1.367 -5.778 8.329 1.00 96.44 101 ASN A CA 1
ATOM 785 C C . ASN A 1 101 ? 0.078 -5.435 8.741 1.00 96.44 101 ASN A C 1
ATOM 787 O O . ASN A 1 101 ? 0.711 -4.625 8.075 1.00 96.44 101 ASN A O 1
ATOM 791 N N . LYS A 1 102 ? 0.604 -6.038 9.817 1.00 95.69 102 LYS A N 1
ATOM 792 C CA . LYS A 1 102 ? 1.984 -5.956 10.335 1.00 95.69 102 LYS A CA 1
ATOM 793 C C . LYS A 1 102 ? 2.415 -4.588 10.865 1.00 95.69 102 LYS A C 1
ATOM 795 O O . LYS A 1 102 ? 2.667 -4.444 12.052 1.00 95.69 102 LYS A O 1
ATOM 800 N N . PHE A 1 103 ? 2.485 -3.568 10.010 1.00 96.19 103 PHE A N 1
ATOM 801 C CA . PHE A 1 103 ? 2.738 -2.173 10.423 1.00 96.19 103 PHE A CA 1
ATOM 802 C C . PHE A 1 103 ? 1.495 -1.287 10.296 1.00 96.19 103 PHE A C 1
ATOM 804 O O . PHE A 1 103 ? 1.566 -0.067 10.435 1.00 96.19 103 PHE A O 1
ATOM 811 N N . CYS A 1 104 ? 0.349 -1.892 10.004 1.00 95.75 104 CYS A N 1
ATOM 812 C CA . CYS A 1 104 ? -0.944 -1.234 9.948 1.00 95.75 104 CYS A CA 1
ATOM 813 C C . CYS A 1 104 ? -1.990 -2.167 10.566 1.00 95.75 104 CYS A C 1
ATOM 815 O O . CYS A 1 104 ? -1.949 -3.373 10.340 1.00 95.75 104 CYS A O 1
ATOM 817 N N . ILE A 1 105 ? -2.932 -1.626 11.331 1.00 98.06 105 ILE A N 1
ATOM 818 C CA . ILE A 1 105 ? -4.120 -2.355 11.783 1.00 98.06 105 ILE A CA 1
ATOM 819 C C . ILE A 1 105 ? -5.322 -1.726 11.097 1.00 98.06 105 ILE A C 1
ATOM 821 O O . ILE A 1 105 ? -5.504 -0.510 11.156 1.00 98.06 105 ILE A O 1
ATOM 825 N N . SER A 1 106 ? -6.158 -2.544 10.466 1.00 97.50 106 SER A N 1
ATOM 826 C CA . SER A 1 106 ? -7.372 -2.080 9.795 1.00 97.50 106 SER A CA 1
ATOM 827 C C . SER A 1 106 ? -8.607 -2.576 10.540 1.00 97.50 106 SER A C 1
ATOM 829 O O . SER A 1 106 ? -8.855 -3.776 10.618 1.00 97.50 106 SER A O 1
ATOM 831 N N . VAL A 1 107 ? -9.415 -1.658 11.064 1.00 98.31 107 VAL A N 1
ATOM 832 C CA . VAL A 1 107 ? -10.713 -1.956 11.679 1.00 98.31 107 VAL A CA 1
ATOM 833 C C . VAL A 1 107 ? -11.806 -1.683 10.651 1.00 98.31 107 VAL A C 1
ATOM 835 O O . VAL A 1 107 ? -12.185 -0.541 10.382 1.00 98.31 107 VAL A O 1
ATOM 838 N N . HIS A 1 108 ? -12.300 -2.749 10.030 1.00 98.06 108 HIS A N 1
ATOM 839 C CA . HIS A 1 108 ? -13.359 -2.693 9.029 1.00 98.06 108 HIS A CA 1
ATOM 840 C C . HIS A 1 108 ? -14.725 -2.687 9.705 1.00 98.06 108 HIS A C 1
ATOM 842 O O . HIS A 1 108 ? -15.042 -3.583 10.487 1.00 98.06 108 HIS A O 1
ATOM 848 N N . TYR A 1 109 ? -15.563 -1.721 9.334 1.00 97.81 109 TYR A N 1
ATOM 849 C CA . TYR A 1 109 ? -16.928 -1.579 9.855 1.00 97.81 109 TYR A CA 1
ATOM 850 C C . TYR A 1 109 ? -17.988 -1.603 8.748 1.00 97.81 109 TYR A C 1
ATOM 852 O O . TYR A 1 109 ? -19.148 -1.262 8.959 1.00 97.81 109 TYR A O 1
ATOM 860 N N . ARG A 1 110 ? -17.614 -2.050 7.541 1.00 97.38 110 ARG A N 1
ATOM 861 C CA . ARG A 1 110 ? -18.526 -2.130 6.390 1.00 97.38 110 ARG A CA 1
ATOM 862 C C . ARG A 1 110 ? -19.771 -2.977 6.648 1.00 97.38 110 ARG A C 1
ATOM 864 O O . ARG A 1 110 ? -20.823 -2.649 6.107 1.00 97.38 110 ARG A O 1
ATOM 871 N N . ASN A 1 111 ? -19.623 -4.036 7.438 1.00 97.44 111 ASN A N 1
ATOM 872 C CA . ASN A 1 111 ? -20.676 -5.005 7.740 1.00 97.44 111 ASN A CA 1
ATOM 873 C C . ASN A 1 111 ? -21.329 -4.758 9.111 1.00 97.44 111 ASN A C 1
ATOM 875 O O . ASN A 1 111 ? -22.083 -5.602 9.587 1.00 97.44 111 ASN A O 1
ATOM 879 N N . VAL A 1 112 ? -21.018 -3.630 9.756 1.00 98.06 112 VAL A N 1
ATOM 880 C CA . VAL A 1 112 ? -21.606 -3.216 11.033 1.00 98.06 112 VAL A CA 1
ATOM 881 C C . VAL A 1 112 ? -22.895 -2.449 10.756 1.00 98.06 112 VAL A C 1
ATOM 883 O O . VAL A 1 112 ? -22.948 -1.645 9.822 1.00 98.06 112 VAL A O 1
ATOM 886 N N . GLU A 1 113 ? -23.923 -2.674 11.576 1.00 97.69 113 GLU A N 1
ATOM 887 C CA . GLU A 1 113 ? -25.151 -1.872 11.541 1.00 97.69 113 GLU A CA 1
ATOM 888 C C . GLU A 1 113 ? -24.827 -0.384 11.733 1.00 97.69 113 GLU A C 1
ATOM 890 O O . GLU A 1 113 ? -24.095 -0.023 12.650 1.00 97.69 113 GLU A O 1
ATOM 895 N N . GLU A 1 114 ? -25.391 0.489 10.896 1.00 97.25 114 GLU A N 1
ATOM 896 C CA . GLU A 1 114 ? -25.031 1.916 10.842 1.00 97.25 114 GLU A CA 1
ATOM 897 C C . GLU A 1 114 ? -25.154 2.633 12.194 1.00 97.25 114 GLU A C 1
ATOM 899 O O . GLU A 1 114 ? -24.282 3.414 12.569 1.00 97.25 114 GLU A O 1
ATOM 904 N N . LYS A 1 115 ? -26.165 2.269 12.993 1.00 97.06 115 LYS A N 1
ATOM 905 C CA . LYS A 1 115 ? -26.370 2.788 14.357 1.00 97.06 115 LYS A CA 1
ATOM 906 C C . LYS A 1 115 ? -25.183 2.539 15.305 1.00 97.06 115 LYS A C 1
ATOM 908 O O . LYS A 1 115 ? -25.042 3.240 16.300 1.00 97.06 115 LYS A O 1
ATOM 913 N N . ASN A 1 116 ? -24.341 1.550 14.998 1.00 97.69 116 ASN A N 1
ATOM 914 C CA . ASN A 1 116 ? -23.175 1.164 15.789 1.00 97.69 116 ASN A CA 1
ATOM 915 C C . ASN A 1 116 ? -21.856 1.713 15.213 1.00 97.69 116 ASN A C 1
ATOM 917 O O . ASN A 1 116 ? -20.805 1.466 15.798 1.00 97.69 116 ASN A O 1
ATOM 921 N N . TRP A 1 117 ? -21.851 2.454 14.097 1.00 97.56 117 TRP A N 1
ATOM 922 C CA . TRP A 1 117 ? -20.600 2.985 13.525 1.00 97.56 117 TRP A CA 1
ATOM 923 C C . TRP A 1 117 ? -19.885 3.949 14.474 1.00 97.56 117 TRP A C 1
ATOM 925 O O . TRP A 1 117 ? -18.666 3.873 14.619 1.00 97.56 117 TRP A O 1
ATOM 935 N N . THR A 1 118 ? -20.635 4.809 15.168 1.00 97.12 118 THR A N 1
ATOM 936 C CA . THR A 1 118 ? -20.074 5.712 16.183 1.00 97.12 118 THR A CA 1
ATOM 937 C C . THR A 1 118 ? -19.461 4.938 17.346 1.00 97.12 118 THR A C 1
ATOM 939 O O . THR A 1 118 ? -18.397 5.319 17.821 1.00 97.12 118 THR A O 1
ATOM 942 N N . LEU A 1 119 ? -20.079 3.823 17.754 1.00 97.69 119 LEU A N 1
ATOM 943 C CA . LEU A 1 119 ? -19.536 2.955 18.799 1.00 97.69 119 LEU A CA 1
ATOM 944 C C . LEU A 1 119 ? -18.194 2.345 18.370 1.00 97.69 119 LEU A C 1
ATOM 946 O O . LEU A 1 119 ? -17.246 2.367 19.144 1.00 97.69 119 LEU A O 1
ATOM 950 N N . VAL A 1 120 ? -18.077 1.868 17.122 1.00 98.12 120 VAL A N 1
ATOM 951 C CA . VAL A 1 120 ? -16.794 1.365 16.595 1.00 98.12 120 VAL A CA 1
ATOM 952 C C . VAL A 1 120 ? -15.724 2.452 16.633 1.00 98.12 120 VAL A C 1
ATOM 954 O O . VAL A 1 120 ? -14.621 2.196 17.108 1.00 98.12 120 VAL A O 1
ATOM 957 N N . ALA A 1 121 ? -16.041 3.660 16.159 1.00 97.56 121 ALA A N 1
ATOM 958 C CA . ALA A 1 121 ? -15.099 4.777 16.173 1.00 97.56 121 ALA A CA 1
ATOM 959 C C . ALA A 1 121 ? -14.637 5.115 17.599 1.00 97.56 121 ALA A C 1
ATOM 961 O O . ALA A 1 121 ? -13.440 5.246 17.825 1.00 97.56 121 ALA A O 1
ATOM 962 N N . GLN A 1 122 ? -15.560 5.153 18.565 1.00 97.62 122 GLN A N 1
ATOM 963 C CA . GLN A 1 122 ? -15.248 5.380 19.980 1.00 97.62 122 GLN A CA 1
ATOM 964 C C . GLN A 1 122 ? -14.329 4.296 20.554 1.00 97.62 122 GLN A C 1
ATOM 966 O O . GLN A 1 122 ? -13.313 4.625 21.158 1.00 97.62 122 GLN A O 1
ATOM 971 N N . CYS A 1 123 ? -14.626 3.013 20.313 1.00 97.62 123 CYS A N 1
ATOM 972 C CA . CYS A 1 123 ? -13.780 1.907 20.770 1.00 97.62 123 CYS A CA 1
ATOM 973 C C . CYS A 1 123 ? -12.353 1.995 20.209 1.00 97.62 123 CYS A C 1
ATOM 975 O O . CYS A 1 123 ? -11.394 1.698 20.921 1.00 97.62 123 CYS A O 1
ATOM 977 N N . VAL A 1 124 ? -12.204 2.392 18.941 1.00 97.94 124 VAL A N 1
ATOM 978 C CA . VAL A 1 124 ? -10.886 2.591 18.325 1.00 97.94 124 VAL A CA 1
ATOM 979 C C . VAL A 1 124 ? -10.183 3.802 18.938 1.00 97.94 124 VAL A C 1
ATOM 981 O O . VAL A 1 124 ? -9.040 3.673 19.375 1.00 97.94 124 VAL A O 1
ATOM 984 N N . ASP A 1 125 ? -10.855 4.949 19.031 1.00 97.19 125 ASP A N 1
ATOM 985 C CA . ASP A 1 125 ? -10.286 6.179 19.593 1.00 97.19 125 ASP A CA 1
ATOM 986 C C . ASP A 1 125 ? -9.822 5.995 21.043 1.00 97.19 125 ASP A C 1
ATOM 988 O O . ASP A 1 125 ? -8.732 6.448 21.403 1.00 97.19 125 ASP A O 1
ATOM 992 N N . ASP A 1 126 ? -10.594 5.291 21.873 1.00 97.19 126 ASP A N 1
ATOM 993 C CA . ASP A 1 126 ? -10.238 5.026 23.269 1.00 97.19 126 ASP A CA 1
ATOM 994 C C . ASP A 1 126 ? -8.961 4.192 23.402 1.00 97.19 126 ASP A C 1
ATOM 996 O O . ASP A 1 126 ? -8.130 4.479 24.269 1.00 97.19 126 ASP A O 1
ATOM 1000 N N . VAL A 1 127 ? -8.763 3.204 22.521 1.00 97.06 127 VAL A N 1
ATOM 1001 C CA . VAL A 1 127 ? -7.511 2.439 22.481 1.00 97.06 127 VAL A CA 1
ATOM 1002 C C . VAL A 1 127 ? -6.367 3.350 22.033 1.00 97.06 127 VAL A C 1
ATOM 1004 O O . VAL A 1 127 ? -5.356 3.458 22.731 1.00 97.06 127 VAL A O 1
ATOM 1007 N N . ILE A 1 128 ? -6.526 4.050 20.905 1.00 96.56 128 ILE A N 1
ATOM 1008 C CA . ILE A 1 128 ? -5.444 4.813 20.265 1.00 96.56 128 ILE A CA 1
ATOM 1009 C C . ILE A 1 128 ? -5.027 6.053 21.059 1.00 96.56 128 ILE A C 1
ATOM 1011 O O . ILE A 1 128 ? -3.850 6.413 21.025 1.00 96.56 128 ILE A O 1
ATOM 1015 N N . ARG A 1 129 ? -5.914 6.655 21.862 1.00 95.94 129 ARG A N 1
ATOM 1016 C CA . ARG A 1 129 ? -5.593 7.817 22.715 1.00 95.94 129 ARG A CA 1
ATOM 1017 C C . ARG A 1 129 ? -4.410 7.573 23.660 1.00 95.94 129 ARG A C 1
ATOM 1019 O O . ARG A 1 129 ? -3.731 8.521 24.045 1.00 95.94 129 ARG A O 1
ATOM 1026 N N . THR A 1 130 ? -4.145 6.318 24.023 1.00 94.50 130 THR A N 1
ATOM 1027 C CA . THR A 1 130 ? -3.018 5.945 24.897 1.00 94.50 130 THR A CA 1
ATOM 1028 C C . THR A 1 130 ? -1.699 5.705 24.145 1.00 94.50 130 THR A C 1
ATOM 1030 O O . THR A 1 130 ? -0.654 5.543 24.775 1.00 94.50 130 THR A O 1
ATOM 1033 N N . TYR A 1 131 ? -1.714 5.755 22.807 1.00 96.38 131 TYR A N 1
ATOM 1034 C CA . TYR A 1 131 ? -0.569 5.498 21.930 1.00 96.38 131 TYR A CA 1
ATOM 1035 C C . TYR A 1 131 ? -0.268 6.704 21.017 1.00 96.38 131 TYR A C 1
ATOM 1037 O O . TYR A 1 131 ? -0.529 6.654 19.816 1.00 96.38 131 TYR A O 1
ATOM 1045 N N . PRO A 1 132 ? 0.359 7.783 21.529 1.00 95.25 132 PRO A N 1
ATOM 1046 C CA . PRO A 1 132 ? 0.602 9.015 20.763 1.00 95.25 132 PRO A CA 1
ATOM 1047 C C . PRO A 1 132 ? 1.565 8.847 19.577 1.00 95.25 132 PRO A C 1
ATOM 1049 O O . PRO A 1 132 ? 1.668 9.733 18.734 1.00 95.25 132 PRO A O 1
ATOM 1052 N N . LYS A 1 133 ? 2.291 7.724 19.509 1.00 96.88 133 LYS A N 1
ATOM 1053 C CA . LYS A 1 133 ? 3.153 7.387 18.368 1.00 96.88 133 LYS A CA 1
ATOM 1054 C C . LYS A 1 133 ? 2.409 6.675 17.231 1.00 96.88 133 LYS A C 1
ATOM 1056 O O . LYS A 1 133 ? 3.042 6.277 16.257 1.00 96.88 133 LYS A O 1
ATOM 1061 N N . LEU A 1 134 ? 1.097 6.483 17.354 1.00 96.94 134 LEU A N 1
ATOM 1062 C CA . LEU A 1 134 ? 0.238 5.938 16.311 1.00 96.94 134 LEU A CA 1
ATOM 1063 C C . LEU A 1 134 ? -0.691 7.030 15.788 1.00 96.94 134 LEU A C 1
ATOM 1065 O O . LEU A 1 134 ? -1.098 7.932 16.517 1.00 96.94 134 LEU A O 1
ATOM 1069 N N . ARG A 1 135 ? -1.042 6.934 14.509 1.00 95.06 135 ARG A N 1
ATOM 1070 C CA . ARG A 1 135 ? -2.035 7.792 13.868 1.00 95.06 135 ARG A CA 1
ATOM 1071 C C . ARG A 1 135 ? -3.188 6.946 13.369 1.00 95.06 135 ARG A C 1
ATOM 1073 O O . ARG A 1 135 ? -2.970 5.938 12.697 1.00 95.06 135 ARG A O 1
ATOM 1080 N N . LEU A 1 136 ? -4.391 7.433 13.644 1.00 96.06 136 LEU A N 1
ATOM 1081 C CA . LEU A 1 136 ? -5.630 6.960 13.053 1.00 96.06 136 LEU A CA 1
ATOM 1082 C C . LEU A 1 136 ? -5.898 7.698 11.731 1.00 96.06 136 LEU A C 1
ATOM 1084 O O . LEU A 1 136 ? -5.828 8.926 11.663 1.00 96.06 136 LEU A O 1
ATOM 1088 N N . THR A 1 137 ? -6.214 6.957 10.673 1.00 93.12 137 THR A N 1
ATOM 1089 C CA . THR A 1 137 ? -6.684 7.486 9.390 1.00 93.12 137 THR A CA 1
ATOM 1090 C C . THR A 1 137 ? -7.991 6.828 8.968 1.00 93.12 137 THR A C 1
ATOM 1092 O O . THR A 1 137 ? -8.228 5.652 9.226 1.00 93.12 137 THR A O 1
ATOM 1095 N N . HIS A 1 138 ? -8.847 7.594 8.293 1.00 92.12 138 HIS A N 1
ATOM 1096 C CA . HIS A 1 138 ? -10.131 7.109 7.796 1.00 92.12 138 HIS A CA 1
ATOM 1097 C C . HIS A 1 138 ? -10.013 6.722 6.323 1.00 92.12 138 HIS A C 1
ATOM 1099 O O . HIS A 1 138 ? -9.611 7.539 5.492 1.00 92.12 138 HIS A O 1
ATOM 1105 N N . GLY A 1 139 ? -10.402 5.488 6.014 1.00 87.25 139 GLY A N 1
ATOM 1106 C CA . GLY A 1 139 ? -10.606 4.996 4.658 1.00 87.25 139 GLY A CA 1
ATOM 1107 C C . GLY A 1 139 ? -12.079 4.673 4.397 1.00 87.25 139 GLY A C 1
ATOM 1108 O O . GLY A 1 139 ? -12.970 4.920 5.218 1.00 87.25 139 GLY A O 1
ATOM 1109 N N . ARG A 1 140 ? -12.368 4.079 3.236 1.00 88.56 140 ARG A N 1
ATOM 1110 C CA . ARG A 1 140 ? -13.742 3.746 2.832 1.00 88.56 140 ARG A CA 1
ATOM 1111 C C . ARG A 1 140 ? -14.323 2.591 3.661 1.00 88.56 140 ARG A C 1
ATOM 1113 O O . ARG A 1 140 ? -14.216 1.421 3.283 1.00 88.56 140 ARG A O 1
ATOM 1120 N N . LYS A 1 141 ? -15.036 2.944 4.736 1.00 94.62 141 LYS A N 1
ATOM 1121 C CA . LYS A 1 141 ? -15.609 2.014 5.729 1.00 94.62 141 LYS A CA 1
ATOM 1122 C C . LYS A 1 141 ? -14.546 1.190 6.478 1.00 94.62 141 LYS A C 1
ATOM 1124 O O . LYS A 1 141 ? -14.773 0.023 6.806 1.00 94.62 141 LYS A O 1
ATOM 1129 N N . VAL A 1 142 ? -13.389 1.808 6.712 1.00 96.00 142 VAL A N 1
ATOM 1130 C CA . VAL A 1 142 ? -12.256 1.247 7.456 1.00 96.00 142 VAL A CA 1
ATOM 1131 C C . VAL A 1 142 ? -11.563 2.350 8.259 1.00 96.00 142 VAL A C 1
ATOM 1133 O O . VAL A 1 142 ? -11.494 3.497 7.813 1.00 96.00 142 VAL A O 1
ATOM 1136 N N . LEU A 1 143 ? -11.103 2.007 9.457 1.00 97.25 143 LEU A N 1
ATOM 1137 C CA . LEU A 1 143 ? -10.230 2.818 10.302 1.00 97.25 143 LEU A CA 1
ATOM 1138 C C . LEU A 1 143 ? -8.840 2.179 10.283 1.00 97.25 143 LEU A C 1
ATOM 1140 O O . LEU A 1 143 ? -8.717 0.990 10.562 1.00 97.25 143 LEU A O 1
ATOM 1144 N N . GLU A 1 144 ? -7.814 2.937 9.923 1.00 95.94 144 GLU A N 1
ATOM 1145 C CA . GLU A 1 144 ? -6.441 2.445 9.788 1.00 95.94 144 GLU A CA 1
ATOM 1146 C C . GLU A 1 144 ? -5.547 3.061 10.855 1.00 95.94 144 GLU A C 1
ATOM 1148 O O . GLU A 1 144 ? -5.513 4.279 11.022 1.00 95.94 144 GLU A O 1
ATOM 1153 N N . ILE A 1 145 ? -4.809 2.218 11.566 1.00 97.62 145 ILE A N 1
ATOM 1154 C CA . ILE A 1 145 ? -3.906 2.608 12.640 1.00 97.62 145 ILE A CA 1
ATOM 1155 C C . ILE A 1 145 ? -2.494 2.242 12.211 1.00 97.62 145 ILE A C 1
ATOM 1157 O O . ILE A 1 145 ? -2.214 1.076 11.939 1.00 97.62 145 ILE A O 1
ATOM 1161 N N . ARG A 1 146 ? -1.595 3.226 12.173 1.00 95.56 146 ARG A N 1
ATOM 1162 C CA . ARG A 1 146 ? -0.201 3.028 11.752 1.00 95.56 146 ARG A CA 1
ATOM 1163 C C . ARG A 1 146 ? 0.783 3.870 12.567 1.00 95.56 146 ARG A C 1
ATOM 1165 O O . ARG A 1 146 ? 0.375 4.914 13.086 1.00 95.56 146 ARG A O 1
ATOM 1172 N N . PRO A 1 147 ? 2.063 3.468 12.660 1.00 96.94 147 PRO A N 1
ATOM 1173 C CA . PRO A 1 147 ? 3.110 4.285 13.260 1.00 96.94 147 PRO A CA 1
ATOM 1174 C C . PRO A 1 147 ? 3.198 5.683 12.643 1.00 96.94 147 PRO A C 1
ATOM 1176 O O . PRO A 1 147 ? 3.049 5.865 11.431 1.00 96.94 147 PRO A O 1
ATOM 1179 N N . VAL A 1 148 ? 3.459 6.680 13.487 1.00 94.75 148 VAL A N 1
ATOM 1180 C CA . VAL A 1 148 ? 3.814 8.036 13.063 1.00 94.75 148 VAL A CA 1
ATOM 1181 C C . VAL A 1 148 ? 5.306 8.057 12.781 1.00 94.75 148 VAL A C 1
ATOM 1183 O O . VAL A 1 148 ? 6.120 8.358 13.651 1.00 94.75 148 VAL A O 1
ATOM 1186 N N . ILE A 1 149 ? 5.651 7.707 11.551 1.00 94.81 149 ILE A N 1
ATOM 1187 C CA . ILE A 1 149 ? 7.000 7.843 11.018 1.00 94.81 149 ILE A CA 1
ATOM 1188 C C . ILE A 1 149 ? 6.956 8.649 9.729 1.00 94.81 149 ILE A C 1
ATOM 1190 O O . ILE A 1 149 ? 5.913 8.754 9.079 1.00 94.81 149 ILE A O 1
ATOM 1194 N N . ASP A 1 150 ? 8.099 9.214 9.364 1.00 94.00 150 ASP A N 1
ATOM 1195 C CA . ASP A 1 150 ? 8.264 9.964 8.128 1.00 94.00 150 ASP A CA 1
ATOM 1196 C C . ASP A 1 150 ? 8.390 8.996 6.931 1.00 94.00 150 ASP A C 1
ATOM 1198 O O . ASP A 1 150 ? 9.457 8.843 6.334 1.00 94.00 150 ASP A O 1
ATOM 1202 N N . TRP A 1 151 ? 7.300 8.278 6.638 1.00 94.69 151 TRP A N 1
ATOM 1203 C CA . TRP A 1 151 ? 7.205 7.251 5.599 1.00 94.69 151 TRP A CA 1
ATOM 1204 C C . TRP A 1 151 ? 5.814 7.208 4.951 1.00 94.69 151 TRP A C 1
ATOM 1206 O O . TRP A 1 151 ? 4.788 7.272 5.633 1.00 94.69 151 TRP A O 1
ATOM 1216 N N . ASP A 1 152 ? 5.790 7.041 3.632 1.00 94.31 152 ASP A N 1
ATOM 1217 C CA . ASP A 1 152 ? 4.594 6.946 2.796 1.00 94.31 152 ASP A CA 1
ATOM 1218 C C . ASP A 1 152 ? 4.884 6.106 1.535 1.00 94.31 152 ASP A C 1
ATOM 1220 O O . ASP A 1 152 ? 5.998 5.605 1.341 1.00 94.31 152 ASP A O 1
ATOM 1224 N N . LYS A 1 153 ? 3.878 5.923 0.668 1.00 95.62 153 LYS A N 1
ATOM 1225 C CA . LYS A 1 153 ? 4.052 5.142 -0.566 1.00 95.62 153 LYS A CA 1
ATOM 1226 C C . LYS A 1 153 ? 5.007 5.810 -1.558 1.00 95.62 153 LYS A C 1
ATOM 1228 O O . LYS A 1 153 ? 5.670 5.095 -2.304 1.00 95.62 153 LYS A O 1
ATOM 1233 N N . GLY A 1 154 ? 5.113 7.138 -1.561 1.00 95.75 154 GLY A N 1
ATOM 1234 C CA . GLY A 1 154 ? 6.082 7.854 -2.389 1.00 95.75 154 GLY A CA 1
ATOM 1235 C C . GLY A 1 154 ? 7.513 7.557 -1.966 1.00 95.75 154 GLY A C 1
ATOM 1236 O O . GLY A 1 154 ? 8.351 7.242 -2.806 1.00 95.75 154 GLY A O 1
ATOM 1237 N N . LYS A 1 155 ? 7.778 7.518 -0.661 1.00 95.31 155 LYS A N 1
ATOM 1238 C CA . LYS A 1 155 ? 9.075 7.095 -0.116 1.00 95.31 155 LYS A CA 1
ATOM 1239 C C . LYS A 1 155 ? 9.393 5.638 -0.405 1.00 95.31 155 LYS A C 1
ATOM 1241 O O . LYS A 1 155 ? 10.542 5.325 -0.692 1.00 95.31 155 LYS A O 1
ATOM 1246 N N . ALA A 1 156 ? 8.388 4.764 -0.405 1.00 95.88 156 ALA A N 1
ATOM 1247 C CA . ALA A 1 156 ? 8.571 3.389 -0.855 1.00 95.88 156 ALA A CA 1
ATOM 1248 C C . ALA A 1 156 ? 8.964 3.315 -2.344 1.00 95.88 156 ALA A C 1
ATOM 1250 O O . ALA A 1 156 ? 9.834 2.522 -2.696 1.00 95.88 156 ALA A O 1
ATOM 1251 N N . VAL A 1 157 ? 8.382 4.159 -3.208 1.00 95.50 157 VAL A N 1
ATOM 1252 C CA . VAL A 1 157 ? 8.788 4.273 -4.622 1.00 95.50 157 VAL A CA 1
ATOM 1253 C C . VAL A 1 157 ? 10.228 4.770 -4.743 1.00 95.50 157 VAL A C 1
ATOM 1255 O O . VAL A 1 157 ? 11.019 4.130 -5.432 1.00 95.50 157 VAL A O 1
ATOM 1258 N N . THR A 1 158 ? 10.594 5.852 -4.049 1.00 93.81 158 THR A N 1
ATOM 1259 C CA . THR A 1 158 ? 11.972 6.370 -4.042 1.00 93.81 158 THR A CA 1
ATOM 1260 C C . THR A 1 158 ? 12.964 5.303 -3.592 1.00 93.81 158 THR A C 1
ATOM 1262 O O . THR A 1 158 ? 13.938 5.044 -4.293 1.00 93.81 158 THR A O 1
ATOM 1265 N N . PHE A 1 159 ? 12.672 4.620 -2.482 1.00 93.06 159 PHE A N 1
ATOM 1266 C CA . PHE A 1 159 ? 13.514 3.550 -1.952 1.00 93.06 159 PHE A CA 1
ATOM 1267 C C . PHE A 1 159 ? 13.706 2.404 -2.952 1.00 93.06 159 PHE A C 1
ATOM 1269 O O . PHE A 1 159 ? 14.816 1.898 -3.098 1.00 93.06 159 PHE A O 1
ATOM 1276 N N . LEU A 1 160 ? 12.646 1.984 -3.650 1.00 93.25 160 LEU A N 1
ATOM 1277 C CA . LEU A 1 160 ? 12.741 0.935 -4.667 1.00 93.25 160 LEU A CA 1
ATOM 1278 C C . LEU A 1 160 ? 13.605 1.380 -5.852 1.00 93.25 160 LEU A C 1
ATOM 1280 O O . LEU A 1 160 ? 14.461 0.614 -6.287 1.00 93.25 160 LEU A O 1
ATOM 1284 N N . LEU A 1 161 ? 13.429 2.610 -6.345 1.00 92.38 161 LEU A N 1
ATOM 1285 C CA . LEU A 1 161 ? 14.244 3.155 -7.438 1.00 92.38 161 LEU A CA 1
ATOM 1286 C C . LEU A 1 161 ? 15.726 3.247 -7.049 1.00 92.38 161 LEU A C 1
ATOM 1288 O O . LEU A 1 161 ? 16.588 2.846 -7.826 1.00 92.38 161 LEU A O 1
ATOM 1292 N N . GLU A 1 162 ? 16.025 3.715 -5.838 1.00 90.56 162 GLU A N 1
ATOM 1293 C CA . GLU A 1 162 ? 17.387 3.767 -5.289 1.00 90.56 162 GLU A CA 1
ATOM 1294 C C . GLU A 1 162 ? 17.994 2.373 -5.115 1.00 90.56 162 GLU A C 1
ATOM 1296 O O . GLU A 1 162 ? 19.119 2.122 -5.546 1.00 90.56 162 GLU A O 1
ATOM 1301 N N . SER A 1 163 ? 17.237 1.444 -4.531 1.00 87.50 163 SER A N 1
ATOM 1302 C CA . SER A 1 163 ? 17.6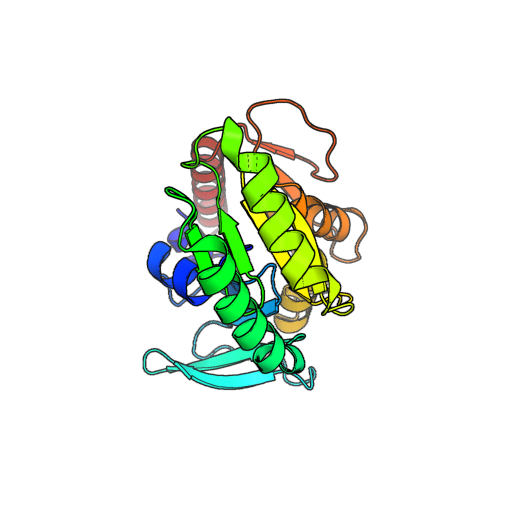98 0.075 -4.274 1.00 87.50 163 SER A CA 1
ATOM 1303 C C . SER A 1 163 ? 17.983 -0.697 -5.559 1.00 87.50 163 SER A C 1
ATOM 1305 O O . SER A 1 163 ? 18.865 -1.549 -5.567 1.00 87.50 163 SER A O 1
ATOM 1307 N N . LEU A 1 164 ? 17.260 -0.382 -6.635 1.00 87.81 164 LEU A N 1
ATOM 1308 C CA . LEU A 1 164 ? 17.457 -0.949 -7.967 1.00 87.81 164 LEU A CA 1
ATOM 1309 C C . LEU A 1 164 ? 18.561 -0.244 -8.772 1.00 87.81 164 LEU A C 1
ATOM 1311 O O . LEU A 1 164 ? 18.861 -0.672 -9.883 1.00 87.81 164 LEU A O 1
ATOM 1315 N N . GLY A 1 165 ? 19.145 0.844 -8.255 1.00 88.25 165 GLY A N 1
ATOM 1316 C CA . GLY A 1 165 ? 20.100 1.668 -9.003 1.00 88.25 165 GLY A CA 1
ATOM 1317 C C . GLY A 1 165 ? 19.478 2.382 -10.208 1.00 88.25 165 GLY A C 1
ATOM 1318 O O . GLY A 1 165 ? 20.192 2.742 -11.134 1.00 88.25 165 GLY A O 1
ATOM 1319 N N . LEU A 1 166 ? 18.155 2.566 -10.203 1.00 88.12 166 LEU A N 1
ATOM 1320 C CA . LEU A 1 166 ? 17.386 3.225 -11.266 1.00 88.12 166 LEU A CA 1
ATOM 1321 C C . LEU A 1 166 ? 17.147 4.713 -10.978 1.00 88.12 166 LEU A C 1
ATOM 1323 O O . LEU A 1 166 ? 16.483 5.398 -11.753 1.00 88.12 166 LEU A O 1
ATOM 1327 N N . ASN A 1 167 ? 17.638 5.205 -9.838 1.00 82.81 167 ASN A N 1
ATOM 1328 C CA . ASN A 1 167 ? 17.530 6.608 -9.473 1.00 82.81 167 ASN A CA 1
ATOM 1329 C C . ASN A 1 167 ? 18.478 7.465 -10.335 1.00 82.81 167 ASN A C 1
ATOM 1331 O O . ASN A 1 167 ? 19.652 7.135 -10.481 1.00 82.81 167 ASN A O 1
ATOM 1335 N N . ASN A 1 168 ? 17.988 8.595 -10.842 1.00 78.12 168 ASN A N 1
ATOM 1336 C CA . ASN A 1 168 ? 18.674 9.529 -11.738 1.00 78.12 168 ASN A CA 1
ATOM 1337 C C . ASN A 1 168 ? 19.126 8.917 -13.081 1.00 78.12 168 ASN A C 1
ATOM 1339 O O . ASN A 1 168 ? 20.056 9.427 -13.704 1.00 78.12 168 ASN A O 1
ATOM 1343 N N . CYS A 1 169 ? 18.480 7.841 -13.536 1.00 81.69 169 CYS A N 1
ATOM 1344 C CA . CYS A 1 169 ? 18.725 7.257 -14.855 1.00 81.69 169 CYS A CA 1
ATOM 1345 C C . CYS A 1 169 ? 17.859 7.940 -15.924 1.00 81.69 169 CYS A C 1
ATOM 1347 O O . CYS A 1 169 ? 16.635 7.850 -15.877 1.00 81.69 169 CYS A O 1
ATOM 1349 N N . GLU A 1 170 ? 18.484 8.588 -16.914 1.00 80.81 170 GLU A N 1
ATOM 1350 C CA . GLU A 1 170 ? 17.767 9.269 -18.011 1.00 80.81 170 GLU A CA 1
ATOM 1351 C C . GLU A 1 170 ? 17.048 8.304 -18.973 1.00 80.81 170 GLU A C 1
ATOM 1353 O O . GLU A 1 170 ? 16.151 8.707 -19.711 1.00 80.81 170 GLU A O 1
ATOM 1358 N N . ASP A 1 171 ? 17.424 7.025 -18.972 1.00 85.56 171 ASP A N 1
ATOM 1359 C CA . ASP A 1 171 ? 16.862 5.968 -19.816 1.00 85.56 171 ASP A CA 1
ATOM 1360 C C . ASP A 1 171 ? 15.775 5.132 -19.116 1.00 85.56 171 ASP A C 1
ATOM 1362 O O . ASP A 1 171 ? 15.239 4.186 -19.702 1.00 85.56 171 ASP A O 1
ATOM 1366 N N . VAL A 1 172 ? 15.408 5.492 -17.883 1.00 89.81 172 VAL A N 1
ATOM 1367 C CA . VAL A 1 172 ? 14.377 4.810 -17.097 1.00 89.81 172 VAL A CA 1
ATOM 1368 C C . VAL A 1 172 ? 13.162 5.714 -16.931 1.00 89.81 172 VAL A C 1
ATOM 1370 O O . VAL A 1 172 ? 13.270 6.860 -16.516 1.00 89.81 172 VAL A O 1
ATOM 1373 N N . LEU A 1 173 ? 11.974 5.164 -17.197 1.00 93.38 173 LEU A N 1
ATOM 1374 C CA . LEU A 1 173 ? 10.699 5.844 -16.974 1.00 93.38 173 LEU A CA 1
ATOM 1375 C C . LEU A 1 173 ? 9.868 5.092 -15.923 1.00 93.38 173 LEU A C 1
ATOM 1377 O O . LEU A 1 173 ? 9.226 4.090 -16.259 1.00 93.38 173 LEU A O 1
ATOM 1381 N N . PRO A 1 174 ? 9.838 5.549 -14.658 1.00 95.56 174 PRO A N 1
ATOM 1382 C CA . PRO A 1 174 ? 8.989 4.948 -13.639 1.00 95.56 174 PRO A CA 1
ATOM 1383 C C . PRO A 1 174 ? 7.507 5.220 -13.919 1.00 95.56 174 PRO A C 1
ATOM 1385 O O . PRO A 1 174 ? 7.106 6.356 -14.183 1.00 95.56 174 PRO A O 1
ATOM 1388 N N . ILE A 1 175 ? 6.675 4.184 -13.810 1.00 97.44 175 ILE A N 1
ATOM 1389 C CA . ILE A 1 175 ? 5.218 4.290 -13.943 1.00 97.44 175 ILE A CA 1
ATOM 1390 C C . ILE A 1 175 ? 4.569 3.744 -12.672 1.00 97.44 175 ILE A C 1
ATOM 1392 O O . ILE A 1 175 ? 4.838 2.610 -12.276 1.00 97.44 175 ILE A O 1
ATOM 1396 N N . TYR A 1 176 ? 3.690 4.532 -12.053 1.00 98.12 176 TYR A N 1
ATOM 1397 C CA . TYR A 1 176 ? 2.916 4.125 -10.879 1.00 98.12 176 TYR A CA 1
ATOM 1398 C C . TYR A 1 176 ? 1.422 4.155 -11.189 1.00 98.12 176 TYR A C 1
ATOM 1400 O O . TYR A 1 176 ? 0.919 5.156 -11.690 1.00 98.12 176 TYR A O 1
ATOM 1408 N N . VAL A 1 177 ? 0.702 3.081 -10.862 1.00 98.44 177 VAL A N 1
ATOM 1409 C CA . VAL A 1 177 ? -0.750 2.970 -11.067 1.00 98.44 177 VAL A CA 1
ATOM 1410 C C . VAL A 1 177 ? -1.424 2.762 -9.712 1.00 98.44 177 VAL A C 1
ATOM 1412 O O . VAL A 1 177 ? -1.095 1.800 -9.021 1.00 98.44 177 VAL A O 1
ATOM 1415 N N . GLY A 1 178 ? -2.359 3.638 -9.336 1.00 97.06 178 GLY A N 1
ATOM 1416 C CA . GLY A 1 178 ? -3.023 3.610 -8.024 1.00 97.06 178 GLY A CA 1
ATOM 1417 C C . GLY A 1 178 ? -4.434 4.199 -8.055 1.00 97.06 178 GLY A C 1
ATOM 1418 O O . GLY A 1 178 ? -4.768 4.942 -8.974 1.00 97.06 178 GLY A O 1
ATOM 1419 N N . ASP A 1 179 ? -5.281 3.851 -7.088 1.00 94.69 179 ASP A N 1
ATOM 1420 C CA . ASP 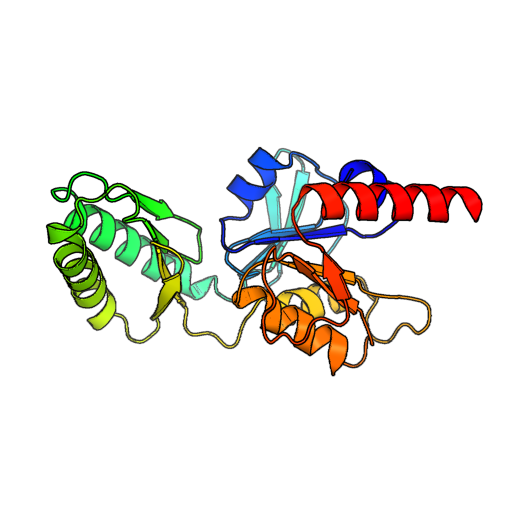A 1 179 ? -6.715 4.193 -7.057 1.00 94.69 179 ASP A CA 1
ATOM 1421 C C . ASP A 1 179 ? -7.149 4.983 -5.810 1.00 94.69 179 ASP A C 1
ATOM 1423 O O . ASP A 1 179 ? -8.240 5.579 -5.781 1.00 94.69 179 ASP A O 1
ATOM 1427 N N . ASP A 1 180 ? -6.304 5.004 -4.780 1.00 87.75 180 ASP A N 1
ATOM 1428 C CA . ASP A 1 180 ? -6.633 5.510 -3.455 1.00 87.75 180 ASP A CA 1
ATOM 1429 C C . ASP A 1 180 ? -5.828 6.766 -3.096 1.00 87.75 180 ASP A C 1
ATOM 1431 O O . ASP A 1 180 ? -4.780 7.070 -3.658 1.00 87.75 180 ASP A O 1
ATOM 1435 N N . ARG A 1 181 ? -6.295 7.507 -2.089 1.00 88.50 181 ARG A N 1
ATOM 1436 C CA . ARG A 1 181 ? -5.669 8.751 -1.619 1.00 88.50 181 ARG A CA 1
ATOM 1437 C C . ARG A 1 181 ? -4.207 8.560 -1.212 1.00 88.50 181 ARG A C 1
ATOM 1439 O O . ARG A 1 181 ? -3.426 9.493 -1.315 1.00 88.50 181 ARG A O 1
ATOM 1446 N N . THR A 1 182 ? -3.837 7.376 -0.722 1.00 88.44 182 THR A N 1
ATOM 1447 C CA . THR A 1 182 ? -2.447 7.091 -0.321 1.00 88.44 182 THR A CA 1
ATOM 1448 C C . THR A 1 182 ? -1.486 6.942 -1.503 1.00 88.44 182 THR A C 1
ATOM 1450 O O . THR A 1 182 ? -0.277 6.958 -1.297 1.00 88.44 182 THR A O 1
ATOM 1453 N N . ASP A 1 183 ? -2.000 6.812 -2.728 1.00 95.62 183 ASP A N 1
ATOM 1454 C CA . ASP A 1 183 ? -1.198 6.743 -3.952 1.00 95.62 183 ASP A CA 1
ATOM 1455 C C . ASP A 1 183 ? -0.773 8.133 -4.448 1.00 95.62 183 ASP A C 1
ATOM 1457 O O . ASP A 1 183 ? 0.186 8.252 -5.207 1.00 95.62 183 ASP A O 1
ATOM 1461 N N . GLU A 1 184 ? -1.418 9.198 -3.958 1.00 96.12 184 GLU A N 1
ATOM 1462 C CA . GLU A 1 184 ? -1.044 10.583 -4.264 1.00 96.12 184 GLU A CA 1
ATOM 1463 C C . GLU A 1 184 ? 0.393 10.909 -3.851 1.00 96.12 184 GLU A C 1
ATOM 1465 O O . GLU A 1 184 ? 1.078 11.647 -4.559 1.00 96.12 184 GLU A O 1
ATOM 1470 N N . ASP A 1 185 ? 0.876 10.313 -2.756 1.00 95.94 185 ASP A N 1
ATOM 1471 C CA . ASP A 1 185 ? 2.267 10.453 -2.318 1.00 95.94 185 ASP A CA 1
ATOM 1472 C C . ASP A 1 185 ? 3.234 9.901 -3.386 1.00 95.94 185 ASP A C 1
ATOM 1474 O O . ASP A 1 185 ? 4.251 10.521 -3.699 1.00 95.94 185 ASP A O 1
ATOM 1478 N N . ALA A 1 186 ? 2.886 8.772 -4.017 1.00 96.81 186 ALA A N 1
ATOM 1479 C CA . ALA A 1 186 ? 3.664 8.178 -5.104 1.00 96.81 186 ALA A CA 1
ATOM 1480 C C . ALA A 1 186 ? 3.575 8.994 -6.398 1.00 96.81 186 ALA A C 1
ATOM 1482 O O . ALA A 1 186 ? 4.595 9.237 -7.044 1.00 96.81 186 ALA A O 1
ATOM 1483 N N . PHE A 1 187 ? 2.383 9.473 -6.760 1.00 97.62 187 PHE A N 1
ATOM 1484 C CA . PHE A 1 187 ? 2.214 10.329 -7.934 1.00 97.62 187 PHE A CA 1
ATOM 1485 C C . PHE A 1 187 ? 3.013 11.626 -7.819 1.00 97.62 187 PHE A C 1
ATOM 1487 O O . PHE A 1 187 ? 3.674 12.023 -8.776 1.00 97.62 187 PHE A O 1
ATOM 1494 N N . LYS A 1 188 ? 2.992 12.262 -6.643 1.00 96.56 188 LYS A N 1
ATOM 1495 C CA . LYS A 1 188 ? 3.743 13.487 -6.376 1.00 96.56 188 LYS A CA 1
ATOM 1496 C C . LYS A 1 188 ? 5.250 13.270 -6.509 1.00 96.56 188 LYS A C 1
ATOM 1498 O O . LYS A 1 188 ? 5.911 14.057 -7.177 1.00 96.56 188 LYS A O 1
ATOM 1503 N N . VAL A 1 189 ? 5.784 12.192 -5.927 1.00 95.06 189 VAL A N 1
ATOM 1504 C CA . VAL A 1 189 ? 7.211 11.850 -6.053 1.00 95.06 189 VAL A CA 1
ATOM 1505 C C . VAL A 1 189 ? 7.612 11.640 -7.511 1.00 95.06 189 VAL A C 1
ATOM 1507 O O . VAL A 1 189 ? 8.674 12.103 -7.912 1.00 95.06 189 VAL A O 1
ATOM 1510 N N . LEU A 1 190 ? 6.779 10.985 -8.324 1.00 95.19 190 LEU A N 1
ATOM 1511 C CA . LEU A 1 190 ? 7.088 10.804 -9.744 1.00 95.19 190 LEU A CA 1
ATOM 1512 C C . LEU A 1 190 ? 6.981 12.099 -10.555 1.00 95.19 190 LEU A C 1
ATOM 1514 O O . LEU A 1 190 ? 7.749 12.279 -11.495 1.00 95.19 190 LEU A O 1
ATOM 1518 N N . ARG A 1 191 ? 6.053 12.990 -10.196 1.00 94.62 191 ARG A N 1
ATOM 1519 C CA . ARG A 1 191 ? 5.849 14.273 -10.875 1.00 94.62 191 ARG A CA 1
ATOM 1520 C C . ARG A 1 191 ? 6.954 15.282 -10.592 1.00 94.62 191 ARG A C 1
ATOM 1522 O O . ARG A 1 191 ? 7.450 15.898 -11.529 1.00 94.62 191 ARG A O 1
ATOM 1529 N N . ASP A 1 192 ? 7.280 15.466 -9.318 1.00 92.38 192 ASP A N 1
ATOM 1530 C CA . ASP A 1 192 ? 8.147 16.554 -8.854 1.00 92.38 192 ASP A CA 1
ATOM 1531 C C . ASP A 1 192 ? 9.575 16.072 -8.537 1.00 92.38 192 ASP A C 1
ATOM 1533 O O . ASP A 1 192 ? 10.472 16.882 -8.301 1.00 92.38 192 ASP A O 1
ATOM 1537 N N . GLY A 1 193 ? 9.780 14.755 -8.453 1.00 86.19 193 GLY A N 1
ATOM 1538 C CA . GLY A 1 193 ? 11.049 14.147 -8.072 1.00 86.19 193 GLY A CA 1
ATOM 1539 C C . GLY A 1 193 ? 12.046 14.012 -9.227 1.00 86.19 193 GLY A C 1
ATOM 1540 O O . GLY A 1 193 ? 11.705 14.189 -10.396 1.00 86.19 193 GLY A O 1
ATOM 1541 N N . PRO A 1 194 ? 13.298 13.636 -8.915 1.00 82.75 194 PRO A N 1
ATOM 1542 C CA . PRO A 1 194 ? 14.392 13.639 -9.886 1.00 82.75 194 PRO A CA 1
ATOM 1543 C C . PRO A 1 194 ? 14.218 12.612 -11.018 1.00 82.75 194 PRO A C 1
ATOM 1545 O O . PRO A 1 194 ? 14.695 12.833 -12.128 1.00 82.75 194 PRO A O 1
ATOM 1548 N N . ASN A 1 195 ? 13.488 11.523 -10.759 1.00 78.50 195 ASN A N 1
ATOM 1549 C CA . ASN A 1 195 ? 13.282 10.413 -11.695 1.00 78.50 195 ASN A CA 1
ATOM 1550 C C . ASN A 1 195 ? 12.201 10.651 -12.759 1.00 78.50 195 ASN A C 1
ATOM 1552 O O . ASN A 1 195 ? 11.914 9.715 -13.496 1.00 78.50 195 ASN A O 1
ATOM 1556 N N . HIS A 1 196 ? 11.577 11.841 -12.793 1.00 84.19 196 HIS A N 1
ATOM 1557 C CA . HIS A 1 196 ? 10.571 12.277 -13.777 1.00 84.19 196 HIS A CA 1
ATOM 1558 C C . HIS A 1 196 ? 9.730 11.124 -14.366 1.00 84.19 196 HIS A C 1
ATOM 1560 O O . HIS A 1 196 ? 9.927 10.694 -15.502 1.00 84.19 196 HIS A O 1
ATOM 1566 N N . GLY A 1 197 ? 8.795 10.602 -13.570 1.00 93.56 197 GLY A N 1
ATOM 1567 C CA . GLY A 1 197 ? 7.949 9.463 -13.928 1.00 93.56 197 GLY A CA 1
ATOM 1568 C C . GLY A 1 197 ? 6.485 9.835 -14.160 1.00 93.56 197 GLY A C 1
ATOM 1569 O O . GLY A 1 197 ? 6.063 10.982 -14.000 1.00 93.56 197 GLY A O 1
ATOM 1570 N N . TYR A 1 198 ? 5.667 8.829 -14.476 1.00 96.38 198 TYR A N 1
ATOM 1571 C CA . TYR A 1 198 ? 4.232 9.007 -14.688 1.00 96.38 198 TYR A CA 1
ATOM 1572 C C . TYR A 1 198 ? 3.386 8.266 -13.654 1.00 96.38 198 TYR A C 1
ATOM 1574 O O . TYR A 1 198 ? 3.346 7.037 -13.599 1.00 96.38 198 TYR A O 1
ATOM 1582 N N . GLY A 1 199 ? 2.633 9.039 -12.872 1.00 97.75 199 GLY A N 1
ATOM 1583 C CA . GLY A 1 199 ? 1.493 8.535 -12.114 1.00 97.75 199 GLY A CA 1
ATOM 1584 C C . GLY A 1 199 ? 0.254 8.361 -12.997 1.00 97.75 199 GLY A C 1
ATOM 1585 O O . GLY A 1 199 ? -0.048 9.233 -13.818 1.00 97.75 199 GLY A O 1
ATOM 1586 N N . ILE A 1 200 ? -0.476 7.265 -12.800 1.00 98.44 200 ILE A N 1
ATOM 1587 C CA . ILE A 1 200 ? -1.748 6.947 -13.452 1.00 98.44 200 ILE A CA 1
ATOM 1588 C C . ILE A 1 200 ? -2.803 6.676 -12.372 1.00 98.44 200 ILE A C 1
ATOM 1590 O O . ILE A 1 200 ? -2.730 5.674 -11.656 1.00 98.44 200 ILE A O 1
ATOM 1594 N N . LEU A 1 201 ? -3.799 7.555 -12.270 1.00 98.38 201 LEU A N 1
ATOM 1595 C CA . LEU A 1 201 ? -4.923 7.399 -11.349 1.00 98.38 201 LEU A CA 1
ATOM 1596 C C . LEU A 1 201 ? -5.962 6.429 -11.923 1.00 98.38 201 LEU A C 1
ATOM 1598 O O . LEU A 1 201 ? -6.428 6.610 -13.042 1.00 98.38 201 LEU A O 1
ATOM 1602 N N . VAL A 1 202 ? -6.418 5.465 -11.132 1.00 98.12 202 VAL A N 1
ATOM 1603 C CA . VAL A 1 202 ? -7.545 4.595 -11.479 1.00 98.12 202 VAL A CA 1
ATOM 1604 C C . VAL A 1 202 ? -8.805 5.110 -10.789 1.00 98.12 202 VAL A C 1
ATOM 1606 O O . VAL A 1 202 ? -8.943 5.038 -9.568 1.00 98.12 202 VAL A O 1
ATOM 1609 N N . SER A 1 203 ? -9.739 5.671 -11.554 1.00 96.50 203 SER A N 1
ATOM 1610 C CA . SER A 1 203 ? -10.979 6.220 -11.010 1.00 96.50 203 SER A CA 1
ATOM 1611 C C . SER A 1 203 ? -12.079 6.328 -12.061 1.00 96.50 203 SER A C 1
ATOM 1613 O O . SER A 1 203 ? -11.902 6.944 -13.108 1.00 96.50 203 SER A O 1
ATOM 1615 N N . ALA A 1 204 ? -13.269 5.825 -11.726 1.00 94.81 204 ALA A N 1
ATOM 1616 C CA . ALA A 1 204 ? -14.453 5.951 -12.578 1.00 94.81 204 ALA A CA 1
ATOM 1617 C C . ALA A 1 204 ? -15.028 7.380 -12.598 1.00 94.81 204 ALA A C 1
ATOM 1619 O O . ALA A 1 204 ? -15.854 7.710 -13.447 1.00 94.81 204 ALA A O 1
ATOM 1620 N N . VAL A 1 205 ? -14.619 8.218 -11.641 1.00 93.44 205 VAL A N 1
ATOM 1621 C CA . VAL A 1 205 ? -15.060 9.610 -11.501 1.00 93.44 205 VAL A CA 1
ATOM 1622 C C . VAL A 1 205 ? -13.858 10.557 -11.496 1.00 93.44 205 VAL A C 1
ATOM 1624 O O . VAL A 1 205 ? -12.802 10.173 -10.983 1.00 93.44 205 VAL A O 1
ATOM 1627 N N . PRO A 1 206 ? -13.996 11.790 -12.010 1.00 90.75 206 PRO A N 1
ATOM 1628 C CA . PRO A 1 206 ? -12.947 12.799 -11.903 1.00 90.75 206 PRO A CA 1
ATOM 1629 C C . PRO A 1 206 ? -12.554 13.054 -10.442 1.00 90.75 206 PRO A C 1
ATOM 1631 O O . PRO A 1 206 ? -13.418 13.124 -9.565 1.00 90.75 206 PRO A O 1
ATOM 1634 N N . LYS A 1 207 ? -11.252 13.194 -10.191 1.00 91.62 207 LYS A N 1
ATOM 1635 C CA . LYS A 1 207 ? -10.672 13.547 -8.890 1.00 91.62 207 LYS A CA 1
ATOM 1636 C C . LYS A 1 207 ? -9.493 14.488 -9.116 1.00 91.62 207 LYS A C 1
ATOM 1638 O O . LYS A 1 207 ? -8.770 14.321 -10.098 1.00 91.62 207 LYS A O 1
ATOM 1643 N N . ASP A 1 208 ? -9.279 15.411 -8.187 1.00 93.81 208 ASP A N 1
ATOM 1644 C CA . ASP A 1 208 ? -8.018 16.147 -8.115 1.00 93.81 208 ASP A CA 1
ATOM 1645 C C . ASP A 1 208 ? -6.896 15.163 -7.768 1.00 93.81 208 ASP A C 1
ATOM 1647 O O . ASP A 1 208 ? -7.032 14.371 -6.832 1.00 93.81 208 ASP A O 1
ATOM 1651 N N . SER A 1 209 ? -5.818 15.174 -8.553 1.00 96.50 209 SER A N 1
ATOM 1652 C CA . SER A 1 209 ? -4.730 14.207 -8.424 1.00 96.50 209 SER A CA 1
ATOM 1653 C C . SER A 1 209 ? -3.418 14.746 -8.982 1.00 96.50 209 SER A C 1
ATOM 1655 O O . SER A 1 209 ? -3.396 15.500 -9.956 1.00 96.50 209 SER A O 1
ATOM 1657 N N . ASN A 1 210 ? -2.311 14.301 -8.390 1.00 96.94 210 ASN A N 1
ATOM 1658 C CA . ASN A 1 210 ? -0.964 14.496 -8.908 1.00 96.94 210 ASN A CA 1
ATOM 1659 C C . ASN A 1 210 ? -0.610 13.489 -10.015 1.00 96.94 210 ASN A C 1
ATOM 1661 O O . ASN A 1 210 ? 0.483 13.578 -10.570 1.00 96.94 210 ASN A O 1
ATOM 1665 N N . ALA A 1 211 ? -1.485 12.556 -10.395 1.00 97.31 211 ALA A N 1
ATOM 1666 C CA . ALA A 1 211 ? -1.261 11.689 -11.552 1.00 97.31 211 ALA A CA 1
ATOM 1667 C C . ALA A 1 211 ? -1.260 12.487 -12.873 1.00 97.31 211 ALA A C 1
ATOM 1669 O O . ALA A 1 211 ? -1.968 13.483 -13.013 1.00 97.31 211 ALA A O 1
ATOM 1670 N N . PHE A 1 212 ? -0.455 12.070 -13.853 1.00 96.44 212 PHE A N 1
ATOM 1671 C CA . PHE A 1 212 ? -0.454 12.671 -15.196 1.00 96.44 212 PHE A CA 1
ATOM 1672 C C . PHE A 1 212 ?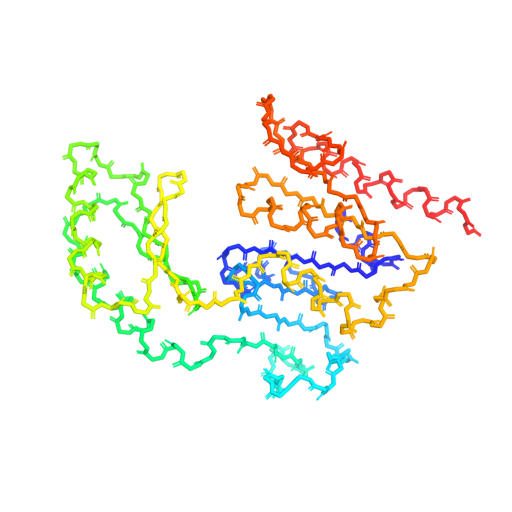 -1.565 12.115 -16.079 1.00 96.44 212 PHE A C 1
ATOM 1674 O O . PHE A 1 212 ? -2.093 12.822 -16.935 1.00 96.44 212 PHE A O 1
ATOM 1681 N N . TYR A 1 213 ? -1.910 10.848 -15.867 1.00 97.50 213 TYR A N 1
ATOM 1682 C CA . TYR A 1 213 ? -2.915 10.141 -16.643 1.00 97.50 213 TYR A CA 1
ATOM 1683 C C . TYR A 1 213 ? -3.956 9.519 -15.724 1.00 97.50 213 TYR A C 1
ATOM 1685 O O . TYR A 1 213 ? -3.778 9.436 -14.507 1.00 97.50 213 TYR A O 1
ATOM 1693 N N . SER A 1 214 ? -5.048 9.055 -16.319 1.00 97.69 214 SER A N 1
ATOM 1694 C CA . SER A 1 214 ? -6.048 8.277 -15.603 1.00 97.69 214 SER A CA 1
ATOM 1695 C C . SER A 1 214 ? -6.569 7.117 -16.440 1.00 97.69 214 SER A C 1
ATOM 1697 O O . SER A 1 214 ? -6.553 7.166 -17.669 1.00 97.69 214 SER A O 1
ATOM 1699 N N . LEU A 1 215 ? -7.013 6.079 -15.742 1.00 98.25 215 LEU A N 1
ATOM 1700 C CA . LEU A 1 215 ? -7.752 4.931 -16.250 1.00 98.25 215 LEU A CA 1
ATOM 1701 C C . LEU A 1 215 ? -9.054 4.831 -15.451 1.00 98.25 215 LEU A C 1
ATOM 1703 O O . LEU A 1 215 ? -9.112 5.230 -14.287 1.00 98.25 215 LEU A O 1
ATOM 1707 N N . ARG A 1 216 ? -10.119 4.310 -16.049 1.00 97.25 216 ARG A N 1
ATOM 1708 C CA . ARG A 1 216 ? -11.448 4.302 -15.423 1.00 97.25 216 ARG A CA 1
ATOM 1709 C C . ARG A 1 216 ? -11.570 3.266 -14.317 1.00 97.25 216 ARG A C 1
ATOM 1711 O O . ARG A 1 216 ? -12.175 3.533 -13.280 1.00 97.25 216 ARG A O 1
ATOM 1718 N N . ASP A 1 217 ? -11.019 2.079 -14.534 1.00 97.31 217 ASP A N 1
ATOM 1719 C CA . ASP A 1 217 ? -11.198 0.939 -13.640 1.00 97.31 217 ASP A CA 1
ATOM 1720 C C . ASP A 1 217 ? -10.100 -0.132 -13.845 1.00 97.31 217 ASP A C 1
ATOM 1722 O O . ASP A 1 217 ? -9.253 -0.003 -14.737 1.00 97.31 217 ASP A O 1
ATOM 1726 N N . PRO A 1 218 ? -10.074 -1.207 -13.030 1.00 97.19 218 PRO A N 1
ATOM 1727 C CA . PRO A 1 218 ? -9.061 -2.257 -13.143 1.00 97.19 218 PRO A CA 1
ATOM 1728 C C . PRO A 1 218 ? -9.020 -3.004 -14.487 1.00 97.19 218 PRO A C 1
ATOM 1730 O O . PRO A 1 218 ? -8.005 -3.635 -14.795 1.00 97.19 218 PRO A O 1
ATOM 1733 N N . SER A 1 219 ? -10.087 -2.970 -15.293 1.00 98.00 219 SER A N 1
ATOM 1734 C CA . SER A 1 219 ? -10.081 -3.594 -16.619 1.00 98.00 219 SER A CA 1
ATOM 1735 C C . SER A 1 219 ? -9.198 -2.812 -17.593 1.00 98.00 219 SER A C 1
ATOM 1737 O O . SER A 1 219 ? -8.359 -3.416 -18.263 1.00 98.00 219 SER A O 1
ATOM 1739 N N . GLU A 1 220 ? -9.262 -1.479 -17.563 1.00 98.44 220 GLU A N 1
ATOM 1740 C CA . GLU A 1 220 ? -8.371 -0.619 -18.348 1.00 98.44 220 GLU A CA 1
ATOM 1741 C C . GLU A 1 220 ? -6.914 -0.724 -17.872 1.00 98.44 220 GLU A C 1
ATOM 1743 O O . GLU A 1 220 ? -5.995 -0.711 -18.690 1.00 98.44 220 GLU A O 1
ATOM 1748 N N . VAL A 1 221 ? -6.674 -0.937 -16.570 1.00 98.31 221 VAL A N 1
ATOM 1749 C CA . VAL A 1 221 ? -5.325 -1.261 -16.059 1.00 98.31 221 VAL A CA 1
ATOM 1750 C C . VAL A 1 221 ? -4.802 -2.539 -16.710 1.00 98.31 221 VAL A C 1
ATOM 1752 O O . VAL A 1 221 ? -3.664 -2.593 -17.174 1.00 98.31 221 VAL A O 1
ATOM 1755 N N . MET A 1 222 ? -5.627 -3.585 -16.788 1.00 98.06 222 MET A N 1
ATOM 1756 C CA . MET A 1 222 ? -5.229 -4.831 -17.436 1.00 98.06 222 MET A CA 1
ATOM 1757 C C . MET A 1 222 ? -4.904 -4.630 -18.924 1.00 98.06 222 MET A C 1
ATOM 1759 O O . MET A 1 222 ? -3.944 -5.233 -19.413 1.00 98.06 222 MET A O 1
ATOM 1763 N N . GLU A 1 223 ? -5.684 -3.824 -19.644 1.00 98.31 223 GLU A N 1
ATOM 1764 C CA . GLU A 1 223 ? -5.431 -3.491 -21.050 1.00 98.31 223 GLU A CA 1
ATOM 1765 C C . GLU A 1 223 ? -4.144 -2.688 -21.223 1.00 98.31 223 GLU A C 1
ATOM 1767 O O . GLU A 1 223 ? -3.307 -3.062 -22.043 1.00 98.31 223 GLU A O 1
ATOM 1772 N N . PHE A 1 224 ? -3.924 -1.670 -20.391 1.00 98.31 224 PHE A N 1
ATOM 1773 C CA . PHE A 1 224 ? -2.688 -0.893 -20.361 1.00 98.31 224 PHE A CA 1
ATOM 1774 C C . PHE A 1 224 ? -1.455 -1.795 -20.196 1.00 98.31 224 PHE A C 1
ATOM 1776 O O . PHE A 1 224 ? -0.533 -1.748 -21.012 1.00 98.31 224 PHE A O 1
ATOM 1783 N N . LEU A 1 225 ? -1.466 -2.696 -19.207 1.00 98.06 225 LEU A N 1
ATOM 1784 C CA . LEU A 1 225 ? -0.355 -3.623 -18.968 1.00 98.06 225 LEU A CA 1
ATOM 1785 C C . LEU A 1 225 ? -0.132 -4.590 -20.147 1.00 98.06 225 LEU A C 1
ATOM 1787 O O . LEU A 1 225 ? 1.008 -4.928 -20.467 1.00 98.06 225 LEU A O 1
ATOM 1791 N N . LYS A 1 226 ? -1.199 -5.047 -20.818 1.00 98.06 226 LYS A N 1
ATOM 1792 C CA . LYS A 1 226 ? -1.087 -5.886 -22.029 1.00 98.06 226 LYS A CA 1
ATOM 1793 C C . LYS A 1 226 ? -0.494 -5.110 -23.208 1.00 98.06 226 LYS A C 1
ATOM 1795 O O . LYS A 1 226 ? 0.337 -5.658 -23.939 1.00 98.06 226 LYS A O 1
ATOM 1800 N N . SER A 1 227 ? -0.893 -3.854 -23.381 1.00 97.50 227 SER A N 1
ATOM 1801 C CA . SER A 1 227 ? -0.367 -2.964 -24.417 1.00 97.50 227 SER A CA 1
ATOM 1802 C C . SER A 1 227 ? 1.113 -2.668 -24.194 1.00 97.50 227 SER A C 1
ATOM 1804 O O . SER A 1 227 ? 1.889 -2.767 -25.140 1.00 97.50 227 SER A O 1
ATOM 1806 N N . LEU A 1 228 ? 1.533 -2.438 -22.945 1.00 96.38 228 LEU A N 1
ATOM 1807 C CA . LEU A 1 228 ? 2.939 -2.229 -22.585 1.00 96.38 228 LEU A CA 1
ATOM 1808 C C . LEU A 1 228 ? 3.821 -3.432 -22.965 1.00 96.38 228 LEU A C 1
ATOM 1810 O O . LEU A 1 228 ? 4.893 -3.274 -23.547 1.00 96.38 228 LEU A O 1
ATOM 1814 N N . VAL A 1 229 ? 3.343 -4.652 -22.700 1.00 97.06 229 VAL A N 1
ATOM 1815 C CA . VAL A 1 229 ? 4.039 -5.888 -23.098 1.00 97.06 229 VAL A CA 1
ATOM 1816 C C . VAL A 1 229 ? 4.114 -6.027 -24.619 1.00 97.06 229 VAL A C 1
ATOM 1818 O O . VAL A 1 229 ? 5.160 -6.388 -25.155 1.00 97.06 229 VAL A O 1
ATOM 1821 N N . THR A 1 230 ? 3.011 -5.759 -25.320 1.00 97.12 230 THR A N 1
ATOM 1822 C CA . THR A 1 230 ? 2.960 -5.828 -26.790 1.00 97.12 230 THR A CA 1
ATOM 1823 C C . THR A 1 230 ? 3.932 -4.834 -27.418 1.00 97.12 230 THR A C 1
ATOM 1825 O O . THR A 1 230 ? 4.710 -5.209 -28.292 1.00 97.12 230 THR A O 1
ATOM 1828 N N . TRP A 1 231 ? 3.946 -3.599 -26.916 1.00 95.88 231 TRP A N 1
ATOM 1829 C CA . TRP A 1 231 ? 4.880 -2.558 -27.328 1.00 95.88 231 TRP A CA 1
ATOM 1830 C C . TRP A 1 231 ? 6.334 -3.005 -27.155 1.00 95.88 231 TRP A C 1
ATOM 1832 O O . TRP A 1 231 ? 7.097 -2.991 -28.121 1.00 95.88 231 TRP A O 1
ATOM 1842 N N . LYS A 1 232 ? 6.706 -3.514 -25.974 1.00 94.31 232 LYS A N 1
ATOM 1843 C CA . LYS A 1 232 ? 8.081 -3.966 -25.723 1.00 94.31 232 LYS A CA 1
ATOM 1844 C C . LYS A 1 232 ? 8.512 -5.112 -26.636 1.00 94.31 232 LYS A C 1
ATOM 1846 O O . LYS A 1 232 ? 9.655 -5.135 -27.077 1.00 94.31 232 LYS A O 1
ATOM 1851 N N . ARG A 1 233 ? 7.602 -6.039 -26.950 1.00 94.31 233 ARG A N 1
ATOM 1852 C CA . ARG A 1 233 ? 7.857 -7.134 -27.901 1.00 94.31 233 ARG A CA 1
ATOM 1853 C C . ARG A 1 233 ? 8.043 -6.659 -29.335 1.00 94.31 233 ARG A C 1
ATOM 1855 O O . ARG A 1 233 ? 8.721 -7.337 -30.081 1.00 94.31 233 ARG A O 1
ATOM 1862 N N . SER A 1 234 ? 7.431 -5.540 -29.719 1.00 93.31 234 SER A N 1
ATOM 1863 C CA . SER A 1 234 ? 7.584 -4.972 -31.065 1.00 93.31 234 SER A CA 1
ATOM 1864 C C . SER A 1 234 ? 8.894 -4.201 -31.263 1.00 93.31 234 SER A C 1
ATOM 1866 O O . SER A 1 234 ? 9.253 -3.894 -32.394 1.00 93.31 234 SER A O 1
ATOM 1868 N N . MET A 1 235 ? 9.589 -3.877 -30.167 1.00 85.88 235 MET A N 1
ATOM 1869 C CA . MET A 1 235 ? 10.884 -3.189 -30.175 1.00 85.88 235 MET A CA 1
ATOM 1870 C C . MET A 1 235 ? 12.093 -4.133 -30.182 1.00 85.88 235 MET A C 1
ATOM 1872 O O . MET A 1 235 ? 13.215 -3.651 -30.328 1.00 85.88 235 MET A O 1
ATOM 1876 N N . GLY A 1 236 ? 11.884 -5.433 -29.956 1.00 60.19 236 GLY A N 1
ATOM 1877 C CA . GLY A 1 236 ? 12.923 -6.468 -30.011 1.00 60.19 236 GLY A CA 1
ATOM 1878 C C . GLY A 1 236 ? 12.783 -7.309 -31.265 1.00 60.19 236 GLY A C 1
ATOM 1879 O O . GLY A 1 236 ? 13.836 -7.734 -31.781 1.00 60.19 236 GLY A O 1
#

Secondary structure (DSSP, 8-state):
-HHHHHTTS--EEE-SS-HHHHHHHH--TTSEEEEGGGTEEEPPTTPPP-TTSTTEEEEEETTEEEEEE-TTGGGHHHHHHHHHHHHHHHTTSTT-EEEE-SS-EEEE-TTS-GGGHHHHHHHHHHHHTT-TTEEEEEETTEEEEEE--S--HHHHHHHHHHHTT-TT-TT---EEEE-SGGGHHHHHHHHHSTT--EEEEE-SS----S-SEEESSHHHHHHHHHHHHHHHHH--